Protein AF-A0AAF0IU09-F1 (afdb_monomer_lite)

pLDDT: mean 72.64, std 11.6, range [42.28, 90.0]

InterPro domains:
  IPR008521 Magnesium transporter NIPA [PF05653] (6-243)
  IPR008521 Magnesium transporter NIPA [PTHR12570] (7-244)
  IPR037185 Multidrug transporter EmrE superfamily [SSF103481] (54-125)

Sequence (244 aa):
MSTLSQDKWIGLMLAISSSAAIGTSFIITKKGLMDAANNSSGLASEQLSYLQNPIWWAGMATMVVGEVANFIAYTFAPPILVTPLGALSVLIGAILASIVLKERLGQLGKIGCALCLIGTVVIVVNAPEDHDIQTVEEILAYAMNLPFLLYCVFVAVFSGVMIWKAVPLYGKKTPLVYLSICSLVGSISVMSVKAFGVALKLTFNGKNQLTHISTYIFGLIVVLCILVQMNYFNRALDQFDTNV

Radius of gyration: 19.71 Å; chains: 1; bounding box: 56×43×50 Å

Structure (mmCIF, N/CA/C/O backbone):
data_AF-A0AAF0IU09-F1
#
_entry.id   AF-A0AAF0IU09-F1
#
loop_
_atom_site.group_PDB
_atom_site.id
_atom_site.type_symbol
_atom_site.label_atom_id
_atom_site.label_alt_id
_atom_site.label_comp_id
_atom_site.label_asym_id
_atom_site.label_entity_id
_atom_site.label_seq_id
_atom_site.pdbx_PDB_ins_code
_atom_site.Cartn_x
_atom_site.Cartn_y
_atom_site.Cartn_z
_atom_site.occupancy
_atom_site.B_iso_or_equiv
_atom_site.auth_seq_id
_atom_site.auth_comp_id
_atom_site.auth_asym_id
_atom_site.auth_atom_id
_atom_site.pdbx_PDB_model_num
ATOM 1 N N . MET A 1 1 ? 29.350 8.235 -14.140 1.00 43.44 1 MET A N 1
ATOM 2 C CA . MET A 1 1 ? 29.114 7.550 -12.847 1.00 43.44 1 MET A CA 1
ATOM 3 C C . MET A 1 1 ? 28.408 8.441 -11.809 1.00 43.44 1 MET A C 1
ATOM 5 O O . MET A 1 1 ? 27.864 7.899 -10.861 1.00 43.44 1 MET A O 1
ATOM 9 N N . SER A 1 2 ? 28.342 9.772 -11.987 1.00 51.69 2 SER A N 1
ATOM 10 C CA . SER A 1 2 ? 27.678 10.713 -11.060 1.00 51.69 2 SER A CA 1
ATOM 11 C C . SER A 1 2 ? 26.170 10.914 -11.296 1.00 51.69 2 SER A C 1
ATOM 13 O O . SER A 1 2 ? 25.426 11.026 -10.329 1.00 51.69 2 SER A O 1
ATOM 15 N N . THR A 1 3 ? 25.694 10.899 -12.544 1.00 54.47 3 THR A N 1
ATOM 16 C CA . THR A 1 3 ? 24.280 11.170 -12.885 1.00 54.47 3 THR A CA 1
ATOM 17 C C . THR A 1 3 ? 23.322 10.068 -12.419 1.00 54.47 3 THR A C 1
ATOM 19 O O . THR A 1 3 ? 22.340 10.357 -11.749 1.00 54.47 3 THR A O 1
ATOM 22 N N . LEU A 1 4 ? 23.674 8.796 -12.641 1.00 54.75 4 LEU A N 1
ATOM 23 C CA . LEU A 1 4 ? 22.845 7.643 -12.250 1.00 54.75 4 LEU A CA 1
ATOM 24 C C . LEU A 1 4 ? 22.646 7.519 -10.724 1.00 54.75 4 LEU A C 1
ATOM 26 O O . LEU A 1 4 ? 21.615 7.039 -10.264 1.00 54.75 4 LEU A O 1
ATOM 30 N N . SER A 1 5 ? 23.633 7.944 -9.929 1.00 63.00 5 SER A N 1
ATOM 31 C CA . SER A 1 5 ? 23.509 7.996 -8.464 1.00 63.00 5 SER A CA 1
ATOM 32 C C . SER A 1 5 ? 22.606 9.155 -8.032 1.00 63.00 5 SER A C 1
ATOM 34 O O . SER A 1 5 ? 21.765 8.999 -7.150 1.00 63.00 5 SER A O 1
ATOM 36 N N . GLN A 1 6 ? 22.729 10.303 -8.701 1.00 72.12 6 GLN A N 1
ATOM 37 C CA . GLN A 1 6 ? 21.940 11.497 -8.415 1.00 72.12 6 GLN A CA 1
ATOM 38 C C . GLN A 1 6 ? 20.447 11.292 -8.720 1.00 72.12 6 GLN A C 1
ATOM 40 O O . GLN A 1 6 ? 19.616 11.636 -7.883 1.00 72.12 6 GLN A O 1
ATOM 45 N N . ASP A 1 7 ? 20.106 10.645 -9.838 1.00 70.50 7 ASP A N 1
ATOM 46 C CA . ASP A 1 7 ? 18.718 10.316 -10.195 1.00 70.50 7 ASP A CA 1
ATOM 47 C C . ASP A 1 7 ? 18.080 9.355 -9.177 1.00 70.50 7 ASP A C 1
ATOM 49 O O . ASP A 1 7 ? 16.957 9.577 -8.718 1.00 70.50 7 ASP A O 1
ATOM 53 N N . LYS A 1 8 ? 18.833 8.344 -8.718 1.00 70.81 8 LYS A N 1
ATOM 54 C CA . LYS A 1 8 ? 18.384 7.423 -7.659 1.00 70.81 8 LYS A CA 1
ATOM 55 C C . LYS A 1 8 ? 18.100 8.152 -6.339 1.00 70.81 8 LYS A C 1
ATOM 57 O O . LYS A 1 8 ? 17.079 7.885 -5.707 1.00 70.81 8 LYS A O 1
ATOM 62 N N . TRP A 1 9 ? 18.963 9.083 -5.927 1.00 80.19 9 TRP A N 1
ATOM 63 C CA . TRP A 1 9 ? 18.759 9.885 -4.711 1.00 80.19 9 TRP A CA 1
ATOM 64 C C . TRP A 1 9 ? 17.555 10.822 -4.813 1.00 80.19 9 TRP A C 1
ATOM 66 O O . TRP A 1 9 ? 16.816 10.970 -3.838 1.00 80.19 9 TRP A O 1
ATOM 76 N N . ILE A 1 10 ? 17.324 11.415 -5.987 1.00 82.06 10 ILE A N 1
ATOM 77 C CA . ILE A 1 10 ? 16.131 12.225 -6.260 1.00 82.06 10 ILE A CA 1
ATOM 78 C C . ILE A 1 10 ? 14.877 11.360 -6.096 1.00 82.06 10 ILE A C 1
ATOM 80 O O . ILE A 1 10 ? 13.980 11.730 -5.338 1.00 82.06 10 ILE A O 1
ATOM 84 N N . GLY A 1 11 ? 14.841 10.176 -6.714 1.00 80.75 11 GLY A N 1
ATOM 85 C CA . GLY A 1 11 ? 13.720 9.244 -6.576 1.00 80.75 11 GLY A CA 1
ATOM 86 C C . GLY A 1 11 ? 13.490 8.779 -5.132 1.00 80.75 11 GLY A C 1
ATOM 87 O O . GLY A 1 11 ? 12.346 8.722 -4.687 1.00 80.75 11 GLY A O 1
ATOM 88 N N . LEU A 1 12 ? 14.555 8.535 -4.362 1.00 82.38 12 LEU A N 1
ATOM 89 C CA . LEU A 1 12 ? 14.459 8.172 -2.943 1.00 82.38 12 LEU A CA 1
ATOM 90 C C . LEU A 1 12 ? 13.853 9.304 -2.095 1.00 82.38 12 LEU A C 1
ATOM 92 O O . LEU A 1 12 ? 12.941 9.073 -1.303 1.00 82.38 12 LEU A O 1
ATOM 96 N N . MET A 1 13 ? 14.328 10.539 -2.277 1.00 86.44 13 MET A N 1
ATOM 97 C CA . MET A 1 13 ? 13.807 11.708 -1.558 1.00 86.44 13 MET A CA 1
ATOM 98 C C . MET A 1 13 ? 12.345 12.000 -1.924 1.00 86.44 13 MET A C 1
ATOM 100 O O . MET A 1 13 ? 11.545 12.355 -1.054 1.00 86.44 13 MET A O 1
ATOM 104 N N . LEU A 1 14 ? 11.966 11.802 -3.191 1.00 85.38 14 LEU A N 1
ATOM 105 C CA . LEU A 1 14 ? 10.574 11.869 -3.648 1.00 85.38 14 LEU A CA 1
ATOM 106 C C . LEU A 1 14 ? 9.703 10.754 -3.047 1.00 85.38 14 LEU A C 1
ATOM 108 O O . LEU A 1 14 ? 8.570 11.011 -2.644 1.00 85.38 14 LEU A O 1
ATOM 112 N N . ALA A 1 15 ? 10.220 9.532 -2.920 1.00 84.56 15 ALA A N 1
ATOM 113 C CA . ALA A 1 15 ? 9.507 8.420 -2.289 1.00 84.56 15 ALA A CA 1
ATOM 114 C C . ALA A 1 15 ? 9.276 8.655 -0.783 1.00 84.56 15 ALA A C 1
ATOM 116 O O . ALA A 1 15 ? 8.203 8.368 -0.253 1.00 84.56 15 ALA A O 1
ATOM 117 N N . ILE A 1 16 ? 10.255 9.230 -0.079 1.00 88.19 16 ILE A N 1
ATOM 118 C CA . ILE A 1 16 ? 10.112 9.574 1.343 1.00 88.19 16 ILE A CA 1
ATOM 119 C C . ILE A 1 16 ? 9.115 10.725 1.524 1.00 88.19 16 ILE A C 1
ATOM 121 O O . ILE A 1 16 ? 8.236 10.650 2.385 1.00 88.19 16 ILE A O 1
ATOM 125 N N . SER A 1 17 ? 9.219 11.781 0.710 1.00 88.12 17 SER A N 1
ATOM 126 C CA . SER A 1 17 ? 8.322 12.939 0.810 1.00 88.12 17 SER A CA 1
ATOM 127 C C . SER A 1 17 ? 6.878 12.592 0.436 1.00 88.12 17 SER A C 1
ATOM 129 O O . SER A 1 17 ? 5.956 12.996 1.146 1.00 88.12 17 SER A O 1
ATOM 131 N N . SER A 1 18 ? 6.669 11.774 -0.600 1.00 88.50 18 SER A N 1
ATOM 132 C CA . SER A 1 18 ? 5.345 11.236 -0.942 1.00 88.50 18 SER A CA 1
ATOM 133 C C . SER A 1 18 ? 4.774 10.374 0.178 1.00 88.50 18 SER A C 1
ATOM 135 O O . SER A 1 18 ? 3.627 10.572 0.568 1.00 88.50 18 SER A O 1
ATOM 137 N N . SER A 1 19 ? 5.577 9.491 0.773 1.00 87.56 19 SER A N 1
ATOM 138 C CA . SER A 1 19 ? 5.141 8.667 1.906 1.00 87.56 19 SER A CA 1
ATOM 139 C C . SER A 1 19 ? 4.727 9.515 3.110 1.00 87.56 19 SER A C 1
ATOM 141 O O . SER A 1 19 ? 3.724 9.220 3.760 1.00 87.56 19 SER A O 1
ATOM 143 N N . ALA A 1 20 ? 5.438 10.612 3.382 1.00 89.44 20 ALA A N 1
ATOM 144 C CA . ALA A 1 20 ? 5.053 11.567 4.417 1.00 89.44 20 ALA A CA 1
ATOM 145 C C . ALA A 1 20 ? 3.740 12.292 4.093 1.00 89.44 20 ALA A C 1
ATOM 147 O O . ALA A 1 20 ? 2.878 12.416 4.969 1.00 89.44 20 ALA A O 1
ATOM 148 N N . ALA A 1 21 ? 3.558 12.725 2.844 1.00 88.56 21 ALA A N 1
ATOM 149 C CA . ALA A 1 21 ? 2.321 13.350 2.386 1.00 88.56 21 ALA A CA 1
ATOM 150 C C . ALA A 1 21 ? 1.129 12.384 2.502 1.00 88.56 21 ALA A C 1
ATOM 152 O O . ALA A 1 21 ? 0.113 12.741 3.096 1.00 88.56 21 ALA A O 1
ATOM 153 N N . ILE A 1 22 ? 1.278 11.140 2.036 1.00 87.75 22 ILE A N 1
ATOM 154 C CA . ILE A 1 22 ? 0.252 10.091 2.119 1.00 87.75 22 ILE A CA 1
ATOM 155 C C . ILE A 1 22 ? -0.082 9.782 3.586 1.00 87.75 22 ILE A C 1
ATOM 157 O O . ILE A 1 22 ? -1.250 9.826 3.970 1.00 87.75 22 ILE A O 1
ATOM 161 N N . GLY A 1 23 ? 0.921 9.564 4.442 1.00 86.50 23 GLY A N 1
ATOM 162 C CA . GLY A 1 23 ? 0.706 9.299 5.869 1.00 86.50 23 GLY A CA 1
ATOM 163 C C . GLY A 1 23 ? -0.040 10.432 6.578 1.00 86.50 23 GLY A C 1
ATOM 164 O O . GLY A 1 23 ? -0.976 10.196 7.342 1.00 86.50 23 GLY A O 1
ATOM 165 N N . THR A 1 24 ? 0.319 11.677 6.267 1.00 86.88 24 THR A N 1
ATOM 166 C CA . THR A 1 24 ? -0.352 12.871 6.802 1.00 86.88 24 THR A CA 1
ATOM 167 C C . THR A 1 24 ? -1.783 12.997 6.272 1.00 86.88 24 THR A C 1
ATOM 169 O O . THR A 1 24 ? -2.699 13.322 7.032 1.00 86.88 24 THR A O 1
ATOM 172 N N . SER A 1 25 ? -2.002 12.687 4.990 1.00 87.31 25 SER A N 1
ATOM 173 C CA . SER A 1 25 ? -3.313 12.759 4.340 1.00 87.31 25 SER A CA 1
ATOM 174 C C . SER A 1 25 ? -4.349 11.855 5.004 1.00 87.31 25 SER A C 1
ATOM 176 O O . SER A 1 25 ? -5.481 12.291 5.218 1.00 87.31 25 SER A O 1
ATOM 178 N N . PHE A 1 26 ? -3.959 10.648 5.430 1.00 82.81 26 PHE A N 1
ATOM 179 C CA . PHE A 1 26 ? -4.849 9.731 6.144 1.00 82.81 26 PHE A CA 1
ATOM 180 C C . PHE A 1 26 ? -5.353 10.331 7.456 1.00 82.81 26 PHE A C 1
ATOM 182 O O . PHE A 1 26 ? -6.536 10.220 7.775 1.00 82.81 26 PHE A O 1
ATOM 189 N N . ILE A 1 27 ? -4.485 11.024 8.195 1.00 86.06 27 ILE A N 1
ATOM 190 C CA . ILE A 1 27 ? -4.839 11.627 9.484 1.00 86.06 27 ILE A CA 1
ATOM 191 C C . ILE A 1 27 ? -5.721 12.857 9.306 1.00 86.06 27 ILE A C 1
ATOM 193 O O . ILE A 1 27 ? -6.707 13.014 10.026 1.00 86.06 27 ILE A O 1
ATOM 197 N N . ILE A 1 28 ? -5.423 13.698 8.314 1.00 85.00 28 ILE A N 1
ATOM 198 C CA . ILE A 1 28 ? -6.267 14.848 7.971 1.00 85.00 28 ILE A CA 1
ATOM 199 C C . ILE A 1 28 ? -7.653 14.371 7.515 1.00 85.00 28 ILE A C 1
ATOM 201 O O . ILE A 1 28 ? -8.666 14.880 7.991 1.00 85.00 28 ILE A O 1
ATOM 205 N N . THR A 1 29 ? -7.708 13.349 6.660 1.00 82.25 29 THR A N 1
ATOM 206 C CA . THR A 1 29 ? -8.964 12.765 6.165 1.00 82.25 29 THR A CA 1
ATOM 207 C C . THR A 1 29 ? -9.780 12.166 7.308 1.00 82.25 29 THR A C 1
ATOM 209 O O . THR A 1 29 ? -10.968 12.461 7.428 1.00 82.25 29 THR A O 1
ATOM 212 N N . LYS A 1 30 ? -9.143 11.394 8.202 1.00 78.81 30 LYS A N 1
ATOM 213 C CA . LYS A 1 30 ? -9.785 10.842 9.405 1.00 78.81 30 LYS A CA 1
ATOM 214 C C . LYS A 1 30 ? -10.349 11.954 10.290 1.00 78.81 30 LYS A C 1
ATOM 216 O O . LYS A 1 30 ? -11.500 11.877 10.710 1.00 78.81 30 LYS A O 1
ATOM 221 N N . LYS A 1 31 ? -9.583 13.024 10.513 1.00 81.56 31 LYS A N 1
ATOM 222 C CA . LYS A 1 31 ? -10.041 14.192 11.275 1.00 81.56 31 LYS A CA 1
ATOM 223 C C . LYS A 1 31 ? -11.245 14.876 10.615 1.00 81.56 31 LYS A C 1
ATOM 225 O O . LYS A 1 31 ? -12.189 15.212 11.317 1.00 81.56 31 LYS A O 1
ATOM 230 N N . GLY A 1 32 ? -11.238 15.042 9.291 1.00 82.00 32 GLY A N 1
ATOM 231 C CA . GLY A 1 32 ? -12.363 15.611 8.540 1.00 82.00 32 GLY A CA 1
ATOM 232 C C . GLY A 1 32 ? -13.630 14.751 8.601 1.00 82.00 32 GLY A C 1
ATOM 233 O O . GLY A 1 32 ? -14.728 15.285 8.721 1.00 82.00 32 GLY A O 1
ATOM 234 N N . LEU A 1 33 ? -13.487 13.421 8.591 1.00 77.25 33 LEU A N 1
ATOM 235 C CA . LEU A 1 33 ? -14.608 12.494 8.781 1.00 77.25 33 LEU A CA 1
ATOM 236 C C . LEU A 1 33 ? -15.200 12.595 10.194 1.00 77.25 33 LEU A C 1
ATOM 238 O O . LEU A 1 33 ? -16.416 12.681 10.336 1.00 77.25 33 LEU A O 1
ATOM 242 N N . MET A 1 34 ? -14.353 12.626 11.229 1.00 78.88 34 MET A N 1
ATOM 243 C CA . MET A 1 34 ? -14.797 12.782 12.622 1.00 78.88 34 MET A CA 1
ATOM 244 C C . MET A 1 34 ? -15.490 14.130 12.856 1.00 78.88 34 MET A C 1
ATOM 246 O O . MET A 1 34 ? -16.509 14.195 13.537 1.00 78.88 34 MET A O 1
ATOM 250 N N . ASP A 1 35 ? -14.958 15.204 12.276 1.00 79.56 35 ASP A N 1
ATOM 251 C CA . ASP A 1 35 ? -15.538 16.544 12.371 1.00 79.56 35 ASP A CA 1
ATOM 252 C C . ASP A 1 35 ? -16.892 16.636 11.647 1.00 79.56 35 ASP A C 1
ATOM 254 O O . ASP A 1 35 ? -17.854 17.185 12.180 1.00 79.56 35 ASP A O 1
ATOM 258 N N . ALA A 1 36 ? -17.016 16.011 10.472 1.00 76.25 36 ALA A N 1
ATOM 259 C CA . ALA A 1 36 ? -18.297 15.890 9.781 1.00 76.25 36 ALA A CA 1
ATOM 260 C C . ALA A 1 36 ? -19.322 15.074 10.589 1.00 76.25 36 ALA A C 1
ATOM 262 O O . ALA A 1 36 ? -20.482 15.474 10.660 1.00 76.25 36 ALA A O 1
ATOM 263 N N . ALA A 1 37 ? -18.901 13.980 11.232 1.00 72.06 37 ALA A N 1
ATOM 264 C CA . ALA A 1 37 ? -19.759 13.140 12.073 1.00 72.06 37 ALA A CA 1
ATOM 265 C C . ALA A 1 37 ? -20.225 13.829 13.360 1.00 72.06 37 ALA A C 1
ATOM 267 O O . ALA A 1 37 ? -21.330 13.574 13.814 1.00 72.06 37 ALA A O 1
ATOM 268 N N . ASN A 1 38 ? -19.422 14.721 13.942 1.00 72.50 38 ASN A N 1
ATOM 269 C CA . ASN A 1 38 ? -19.832 15.481 15.127 1.00 72.50 38 ASN A CA 1
ATOM 270 C C . ASN A 1 38 ? -20.803 16.625 14.794 1.00 72.50 38 ASN A C 1
ATOM 272 O O . ASN A 1 38 ? -21.619 17.000 15.632 1.00 72.50 38 ASN A O 1
ATOM 276 N N . ASN A 1 39 ? -20.714 17.182 13.583 1.00 68.12 39 ASN A N 1
ATOM 277 C CA . ASN A 1 39 ? -21.571 18.279 13.123 1.00 68.12 39 ASN A CA 1
ATOM 278 C C . ASN A 1 39 ? -22.884 17.805 12.476 1.00 68.12 39 ASN A C 1
ATOM 280 O O . ASN A 1 39 ? -23.784 18.615 12.258 1.00 68.12 39 ASN A O 1
ATOM 284 N N . SER A 1 40 ? -23.013 16.510 12.181 1.00 63.00 40 SER A N 1
ATOM 285 C CA . SER A 1 40 ? -24.251 15.894 11.705 1.00 63.00 40 SER A CA 1
ATOM 286 C C . SER A 1 40 ? -24.814 14.985 12.799 1.00 63.00 40 SER A C 1
ATOM 288 O O . SER A 1 40 ? -24.119 14.152 13.361 1.00 63.00 40 SER A O 1
ATOM 290 N N . SER A 1 41 ? -26.084 15.161 13.162 1.00 55.47 41 SER A N 1
ATOM 291 C CA . SER A 1 41 ? -26.770 14.354 14.178 1.00 55.47 41 SER A CA 1
ATOM 292 C C . SER A 1 41 ? -27.111 12.946 13.648 1.00 55.47 41 SER A C 1
ATOM 294 O O . SER A 1 41 ? -28.285 12.611 13.511 1.00 55.47 41 SER A O 1
ATOM 296 N N . GLY A 1 42 ? -26.095 12.152 13.288 1.00 56.94 42 GLY A N 1
ATOM 297 C CA . GLY A 1 42 ? -26.201 10.810 12.695 1.00 56.94 42 GLY A CA 1
ATOM 298 C C . GLY A 1 42 ? -24.860 10.303 12.131 1.00 56.94 42 GLY A C 1
ATOM 299 O O . GLY A 1 42 ? -23.898 11.062 12.046 1.00 56.94 42 GLY A O 1
ATOM 300 N N . LEU A 1 43 ? -24.758 9.018 11.755 1.00 50.59 43 LEU A N 1
ATOM 301 C CA . LEU A 1 43 ? -23.520 8.460 11.181 1.00 50.59 43 LEU A CA 1
ATOM 302 C C . LEU A 1 43 ? -23.160 9.156 9.850 1.00 50.59 43 LEU A C 1
ATOM 304 O O . LEU A 1 43 ? -23.885 9.051 8.863 1.00 50.59 43 LEU A O 1
ATOM 308 N N . ALA A 1 44 ? -21.990 9.804 9.791 1.00 50.78 44 ALA A N 1
ATOM 309 C CA . ALA A 1 44 ? -21.501 10.533 8.609 1.00 50.78 44 ALA A CA 1
ATOM 310 C C . ALA A 1 44 ? -21.372 9.690 7.324 1.00 50.78 44 ALA A C 1
ATOM 312 O O . ALA A 1 44 ? -21.327 10.253 6.227 1.00 50.78 44 ALA A O 1
ATOM 313 N N . SER A 1 45 ? -21.300 8.360 7.445 1.00 46.75 45 SER A N 1
ATOM 314 C CA . SER A 1 45 ? -21.241 7.424 6.317 1.00 46.75 45 SER A CA 1
ATOM 315 C C . SER A 1 45 ? -22.559 7.330 5.542 1.00 46.75 45 SER A C 1
ATOM 317 O O . SER A 1 45 ? -22.529 7.008 4.357 1.00 46.75 45 SER A O 1
ATOM 319 N N . GLU A 1 46 ? -23.698 7.649 6.165 1.00 50.78 46 GLU A N 1
ATOM 320 C CA . GLU A 1 46 ? -25.030 7.465 5.573 1.00 50.78 46 GLU A CA 1
ATOM 321 C C . GLU A 1 46 ? -25.528 8.689 4.782 1.00 50.78 46 GLU A C 1
ATOM 323 O O . GLU A 1 46 ? -26.438 8.566 3.966 1.00 50.78 46 GLU A O 1
ATOM 328 N N . GLN A 1 47 ? -24.922 9.872 4.973 1.00 51.84 47 GLN A N 1
ATOM 329 C CA . GLN A 1 47 ? -25.523 11.140 4.524 1.00 51.84 47 GLN A CA 1
ATOM 330 C C . GLN A 1 47 ? -24.611 12.067 3.707 1.00 51.84 47 GLN A C 1
ATOM 332 O O . GLN A 1 47 ? -24.946 13.232 3.512 1.00 51.84 47 GLN A O 1
ATOM 337 N N . LEU A 1 48 ? -23.459 11.578 3.219 1.00 63.00 48 LEU A N 1
ATOM 338 C CA . LEU A 1 48 ? -22.495 12.333 2.386 1.00 63.00 48 LEU A CA 1
ATOM 339 C C . LEU A 1 48 ? -21.994 13.662 3.002 1.00 63.00 48 LEU A C 1
ATOM 341 O O . LEU A 1 48 ? -21.304 14.434 2.336 1.00 63.00 48 LEU A O 1
ATOM 345 N N . SER A 1 49 ? -22.279 13.927 4.283 1.00 63.47 49 SER A N 1
ATOM 346 C CA . SER A 1 49 ? -21.979 15.199 4.957 1.00 63.47 49 SER A CA 1
ATOM 347 C C . SER A 1 49 ? -20.480 15.507 5.024 1.00 63.47 49 SER A C 1
ATOM 349 O O . SER A 1 49 ? -20.089 16.668 5.135 1.00 63.47 49 SER A O 1
ATOM 351 N N . TYR A 1 50 ? -19.622 14.489 4.915 1.00 67.06 50 TYR A N 1
ATOM 352 C CA . TYR A 1 50 ? -18.172 14.666 4.875 1.00 67.06 50 TYR A CA 1
ATOM 353 C C . TYR A 1 50 ? -17.684 15.395 3.613 1.00 67.06 50 TYR A C 1
ATOM 355 O O . TYR A 1 50 ? -16.643 16.046 3.665 1.00 67.06 50 TYR A O 1
ATOM 363 N N . LEU A 1 51 ? -18.440 15.360 2.504 1.00 71.19 51 LEU A N 1
ATOM 364 C CA . LEU A 1 51 ? -18.080 16.054 1.259 1.00 71.19 51 LEU A CA 1
ATOM 365 C C . LEU A 1 51 ? -18.129 17.581 1.388 1.00 71.19 51 LEU A C 1
ATOM 367 O O . LEU A 1 51 ? -17.515 18.279 0.583 1.00 71.19 51 LEU A O 1
ATOM 371 N N . GLN A 1 52 ? -18.841 18.104 2.387 1.00 69.88 52 GLN A N 1
ATOM 372 C CA . GLN A 1 52 ? -18.887 19.537 2.683 1.00 69.88 52 GLN A CA 1
ATOM 373 C C . GLN A 1 52 ? -17.741 19.981 3.601 1.00 69.88 52 GLN A C 1
ATOM 375 O O . GLN A 1 52 ? -17.524 21.179 3.774 1.00 69.88 52 GLN A O 1
ATOM 380 N N . ASN A 1 53 ? -16.993 19.039 4.189 1.00 77.19 53 ASN A N 1
ATOM 381 C CA . ASN A 1 53 ? -15.944 19.366 5.142 1.00 77.19 53 ASN A CA 1
ATOM 382 C C . ASN A 1 53 ? -14.644 19.782 4.415 1.00 77.19 53 ASN A C 1
ATOM 384 O O . ASN A 1 53 ? -14.046 18.964 3.706 1.00 77.19 53 ASN A O 1
ATOM 388 N N . PRO A 1 54 ? -14.146 21.019 4.610 1.00 82.50 54 PRO A N 1
ATOM 389 C CA . PRO A 1 54 ? -12.922 21.485 3.957 1.00 82.50 54 PRO A CA 1
ATOM 390 C C . PRO A 1 54 ? -11.664 20.743 4.438 1.00 82.50 54 PRO A C 1
ATOM 392 O O . PRO A 1 54 ? -10.703 20.612 3.682 1.00 82.50 54 PRO A O 1
ATOM 395 N N . ILE A 1 55 ? -11.666 20.207 5.664 1.00 83.56 55 ILE A N 1
ATOM 396 C CA . ILE A 1 55 ? -10.560 19.409 6.215 1.00 83.56 55 ILE A CA 1
ATOM 397 C C . ILE A 1 55 ? -10.470 18.071 5.478 1.00 83.56 55 ILE A C 1
ATOM 399 O O . ILE A 1 55 ? -9.373 17.625 5.148 1.00 83.56 55 ILE A O 1
ATOM 403 N N . TRP A 1 56 ? -11.610 17.452 5.160 1.00 85.19 56 TRP A N 1
ATOM 404 C CA . TRP A 1 56 ? -11.634 16.215 4.377 1.00 85.19 56 TRP A CA 1
ATOM 405 C C . TRP A 1 56 ? -11.051 16.429 2.975 1.00 85.19 56 TRP A C 1
ATOM 407 O O . TRP A 1 56 ? -10.175 15.675 2.550 1.00 85.19 56 TRP A O 1
ATOM 417 N N . TRP A 1 57 ? -11.450 17.509 2.295 1.00 83.88 57 TRP A N 1
ATOM 418 C CA . TRP A 1 57 ? -10.892 17.869 0.988 1.00 83.88 57 TRP A CA 1
ATOM 419 C C . TRP A 1 57 ? -9.398 18.183 1.039 1.00 83.88 57 TRP A C 1
ATOM 421 O O . TRP A 1 57 ? -8.668 17.780 0.135 1.00 83.88 57 TRP A O 1
ATOM 431 N N . ALA A 1 58 ? -8.918 18.837 2.099 1.00 86.94 58 ALA A N 1
ATOM 432 C CA . ALA A 1 58 ? -7.486 19.048 2.300 1.00 86.94 58 ALA A CA 1
ATOM 433 C C . ALA A 1 58 ? -6.728 17.713 2.439 1.00 86.94 58 ALA A C 1
ATOM 435 O O . ALA A 1 58 ? -5.643 17.553 1.873 1.00 86.94 58 ALA A O 1
ATOM 436 N N . GLY A 1 59 ? -7.316 16.733 3.135 1.00 84.81 59 GLY A N 1
ATOM 437 C CA . GLY A 1 59 ? -6.796 15.368 3.221 1.00 84.81 59 GLY A CA 1
ATOM 438 C C . GLY A 1 59 ? -6.701 14.705 1.848 1.00 84.81 59 GLY A C 1
ATOM 439 O O . GLY A 1 59 ? -5.617 14.296 1.437 1.00 84.81 59 GLY A O 1
ATOM 440 N N . MET A 1 60 ? -7.796 14.701 1.088 1.00 80.44 60 MET A N 1
ATOM 441 C CA . MET A 1 60 ? -7.840 14.130 -0.262 1.00 80.44 60 MET A CA 1
ATOM 442 C C . MET A 1 60 ? -6.860 14.805 -1.231 1.00 80.44 60 MET A C 1
ATOM 444 O O . MET A 1 60 ? -6.158 14.118 -1.970 1.00 80.44 60 MET A O 1
ATOM 448 N N . ALA A 1 61 ? -6.752 16.135 -1.206 1.00 85.31 61 ALA A N 1
ATOM 449 C CA . ALA A 1 61 ? -5.800 16.868 -2.039 1.00 85.31 61 ALA A CA 1
ATOM 450 C C . ALA A 1 61 ? -4.347 16.491 -1.705 1.00 85.31 61 ALA A C 1
ATOM 452 O O . ALA A 1 61 ? -3.548 16.234 -2.604 1.00 85.31 61 ALA A O 1
ATOM 453 N N . THR A 1 62 ? -4.018 16.386 -0.414 1.00 86.38 62 THR A N 1
ATOM 454 C CA . THR A 1 62 ? -2.685 15.961 0.045 1.00 86.38 62 THR A CA 1
ATOM 455 C C . THR A 1 62 ? -2.378 14.522 -0.380 1.00 86.38 62 THR A C 1
ATOM 457 O O . THR A 1 62 ? -1.249 14.230 -0.773 1.00 86.38 62 THR A O 1
ATOM 460 N N . MET A 1 63 ? -3.380 13.635 -0.361 1.00 84.31 63 MET A N 1
ATOM 461 C CA . MET A 1 63 ? -3.253 12.255 -0.840 1.00 84.31 63 MET A CA 1
ATOM 462 C C . MET A 1 63 ? -2.915 12.214 -2.333 1.00 84.31 63 MET A C 1
ATOM 464 O O . MET A 1 63 ? -1.967 11.542 -2.725 1.00 84.31 63 MET A O 1
ATOM 468 N N . VAL A 1 64 ? -3.637 12.980 -3.159 1.00 80.19 64 VAL A N 1
ATOM 469 C CA . VAL A 1 64 ? -3.385 13.059 -4.608 1.00 80.19 64 VAL A CA 1
ATOM 470 C C . VAL A 1 64 ? -1.976 13.573 -4.896 1.00 80.19 64 VAL A C 1
ATOM 472 O O . VAL A 1 64 ? -1.270 12.990 -5.714 1.00 80.19 64 VAL A O 1
ATOM 475 N N . VAL A 1 65 ? -1.535 14.628 -4.204 1.00 86.06 65 VAL A N 1
ATOM 476 C CA . VAL A 1 65 ? -0.164 15.148 -4.349 1.00 86.06 65 VAL A CA 1
ATOM 477 C C . VAL A 1 65 ? 0.868 14.086 -3.964 1.00 86.06 65 VAL A C 1
ATOM 479 O O . VAL A 1 65 ? 1.855 13.905 -4.678 1.00 86.06 65 VAL A O 1
ATOM 482 N N . GLY A 1 66 ? 0.626 13.359 -2.871 1.00 84.44 66 GLY A N 1
ATOM 483 C CA . GLY A 1 66 ? 1.471 12.253 -2.435 1.00 84.44 66 GLY A CA 1
ATOM 484 C C . GLY A 1 66 ? 1.578 11.145 -3.483 1.00 84.44 66 GLY A C 1
ATOM 485 O O . GLY A 1 66 ? 2.685 10.750 -3.834 1.00 84.44 66 GLY A O 1
ATOM 486 N N . GLU A 1 67 ? 0.457 10.698 -4.047 1.00 80.75 67 GLU A N 1
ATOM 487 C CA . GLU A 1 67 ? 0.437 9.661 -5.089 1.00 80.75 67 GLU A CA 1
ATOM 488 C C . GLU A 1 67 ? 1.111 10.112 -6.391 1.00 80.75 67 GLU A C 1
ATOM 490 O O . GLU A 1 67 ? 1.851 9.345 -7.004 1.00 80.75 67 GLU A O 1
ATOM 495 N N . VAL A 1 68 ? 0.939 11.373 -6.800 1.00 80.00 68 VAL A N 1
ATOM 496 C CA . VAL A 1 68 ? 1.648 11.925 -7.967 1.00 80.00 68 VAL A CA 1
ATOM 497 C C . VAL A 1 68 ? 3.156 11.958 -7.717 1.00 80.00 68 VAL A C 1
ATOM 499 O O . VAL A 1 68 ? 3.932 11.536 -8.573 1.00 80.00 68 VAL A O 1
ATOM 502 N N . ALA A 1 69 ? 3.592 12.409 -6.540 1.00 83.62 69 ALA A N 1
ATOM 503 C CA . ALA A 1 69 ? 5.006 12.404 -6.171 1.00 83.62 69 ALA A CA 1
ATOM 504 C C . ALA A 1 69 ? 5.578 10.976 -6.093 1.00 83.62 69 ALA A C 1
ATOM 506 O O . ALA A 1 69 ? 6.706 10.744 -6.524 1.00 83.62 69 ALA A O 1
ATOM 507 N N . ASN A 1 70 ? 4.788 10.012 -5.617 1.00 83.88 70 ASN A N 1
ATOM 508 C CA . ASN A 1 70 ? 5.138 8.592 -5.602 1.00 83.88 70 ASN A CA 1
ATOM 509 C C . ASN A 1 70 ? 5.279 8.035 -7.030 1.00 83.88 70 ASN A C 1
ATOM 511 O O . ASN A 1 70 ? 6.234 7.327 -7.344 1.00 83.88 70 ASN A O 1
ATOM 515 N N . PHE A 1 71 ? 4.380 8.425 -7.937 1.00 77.12 71 PHE A N 1
ATOM 516 C CA . PHE A 1 71 ? 4.474 8.073 -9.351 1.00 77.12 71 PHE A CA 1
ATOM 517 C C . PHE A 1 71 ? 5.749 8.624 -10.000 1.00 77.12 71 PHE A C 1
ATOM 519 O O . PHE A 1 71 ? 6.456 7.899 -10.700 1.00 77.12 71 PHE A O 1
ATOM 526 N N . ILE A 1 72 ? 6.088 9.882 -9.711 1.00 78.88 72 ILE A N 1
ATOM 527 C CA . ILE A 1 72 ? 7.342 10.500 -10.156 1.00 78.88 72 ILE A CA 1
ATOM 528 C C . ILE A 1 72 ? 8.548 9.780 -9.530 1.00 78.88 72 ILE A C 1
ATOM 530 O O . ILE A 1 72 ? 9.549 9.558 -10.203 1.00 78.88 72 ILE A O 1
ATOM 534 N N . ALA A 1 73 ? 8.474 9.325 -8.278 1.00 79.69 73 ALA A N 1
ATOM 535 C CA . ALA A 1 73 ? 9.554 8.545 -7.674 1.00 79.69 73 ALA A CA 1
ATOM 536 C C . ALA A 1 73 ? 9.870 7.273 -8.485 1.00 79.69 73 ALA A C 1
ATOM 538 O O . ALA A 1 73 ? 11.044 6.983 -8.716 1.00 79.69 73 ALA A O 1
ATOM 539 N N . TYR A 1 74 ? 8.856 6.579 -9.020 1.00 70.81 74 TYR A N 1
ATOM 540 C CA . TYR A 1 74 ? 9.044 5.428 -9.919 1.00 70.81 74 TYR A CA 1
ATOM 541 C C . TYR A 1 74 ? 9.675 5.783 -11.277 1.00 70.81 74 TYR A C 1
ATOM 543 O O . TYR A 1 74 ? 10.133 4.894 -12.006 1.00 70.81 74 TYR A O 1
ATOM 551 N N . THR A 1 75 ? 9.711 7.062 -11.669 1.00 72.94 75 THR A N 1
ATOM 552 C CA . THR A 1 75 ? 10.427 7.462 -12.887 1.00 72.94 75 THR A CA 1
ATOM 553 C C . THR A 1 75 ? 11.933 7.552 -12.675 1.00 72.94 75 THR A C 1
ATOM 555 O O . THR A 1 75 ? 12.662 7.286 -13.629 1.00 72.94 75 THR A O 1
ATOM 558 N N . PHE A 1 76 ? 12.369 7.862 -11.449 1.00 72.19 76 PHE A N 1
ATOM 559 C CA . PHE A 1 76 ? 13.764 8.136 -11.080 1.00 72.19 76 PHE A CA 1
ATOM 560 C C . PHE A 1 76 ? 14.440 7.020 -10.274 1.00 72.19 76 PHE A C 1
ATOM 562 O O . PHE A 1 76 ? 15.653 6.842 -10.368 1.00 72.19 76 PHE A O 1
ATOM 569 N N . ALA A 1 77 ? 13.674 6.267 -9.482 1.00 73.62 77 ALA A N 1
ATOM 570 C CA . ALA A 1 77 ? 14.177 5.192 -8.642 1.00 73.62 77 ALA A CA 1
ATOM 571 C C . ALA A 1 77 ? 13.537 3.839 -8.992 1.00 73.62 77 ALA A C 1
ATOM 573 O O . ALA A 1 77 ? 12.368 3.772 -9.388 1.00 73.62 77 ALA A O 1
ATOM 574 N N . PRO A 1 78 ? 14.296 2.746 -8.811 1.00 66.62 78 PRO A N 1
ATOM 575 C CA . PRO A 1 78 ? 13.802 1.399 -9.028 1.00 66.62 78 PRO A CA 1
ATOM 576 C C . PRO A 1 78 ? 12.632 1.084 -8.080 1.00 66.62 78 PRO A C 1
ATOM 578 O O . PRO A 1 78 ? 12.712 1.376 -6.879 1.00 66.62 78 PRO A O 1
ATOM 581 N N . PRO A 1 79 ? 11.543 0.460 -8.561 1.00 68.94 79 PRO A N 1
ATOM 582 C CA . PRO A 1 79 ? 10.374 0.201 -7.729 1.00 68.94 79 PRO A CA 1
ATOM 583 C C . PRO A 1 79 ? 10.656 -0.664 -6.496 1.00 68.94 79 PRO A C 1
ATOM 585 O O . PRO A 1 79 ? 9.951 -0.534 -5.501 1.00 68.94 79 PRO A O 1
ATOM 588 N N . ILE A 1 80 ? 11.677 -1.531 -6.531 1.00 71.75 80 ILE A N 1
ATOM 589 C CA . ILE A 1 80 ? 12.063 -2.344 -5.366 1.00 71.75 80 ILE A CA 1
ATOM 590 C C . ILE A 1 80 ? 12.527 -1.494 -4.171 1.00 71.75 80 ILE A C 1
ATOM 592 O O . ILE A 1 80 ? 12.393 -1.934 -3.034 1.00 71.75 80 ILE A O 1
ATOM 596 N N . LEU A 1 81 ? 12.998 -0.263 -4.413 1.00 73.75 81 LEU A N 1
ATOM 597 C CA . LEU A 1 81 ? 13.331 0.711 -3.370 1.00 73.75 81 LEU A CA 1
ATOM 598 C C . LEU A 1 81 ? 12.131 1.587 -2.986 1.00 73.75 81 LEU A C 1
ATOM 600 O O . LEU A 1 81 ? 11.943 1.888 -1.811 1.00 73.75 81 LEU A O 1
ATOM 604 N N . VAL A 1 82 ? 11.301 1.987 -3.953 1.00 77.81 82 VAL A N 1
ATOM 605 C CA . VAL A 1 82 ? 10.165 2.898 -3.710 1.00 77.81 82 VAL A CA 1
ATOM 606 C C . VAL A 1 82 ? 9.024 2.207 -2.948 1.00 77.81 82 VAL A C 1
ATOM 608 O O . VAL A 1 82 ? 8.461 2.780 -2.020 1.00 77.81 82 VAL A O 1
ATOM 611 N N . THR A 1 83 ? 8.703 0.951 -3.271 1.00 77.44 83 THR A N 1
ATOM 612 C CA . THR A 1 83 ? 7.616 0.201 -2.616 1.00 77.44 83 THR A CA 1
ATOM 613 C C . THR A 1 83 ? 7.786 0.029 -1.095 1.00 77.44 83 THR A C 1
ATOM 615 O O . THR A 1 83 ? 6.828 0.316 -0.375 1.00 77.44 83 THR A O 1
ATOM 618 N N . PRO A 1 84 ? 8.948 -0.396 -0.552 1.00 77.44 84 PRO A N 1
ATOM 619 C CA . PRO A 1 84 ? 9.133 -0.474 0.899 1.00 77.44 84 PRO A CA 1
ATOM 620 C C . PRO A 1 84 ? 9.117 0.910 1.565 1.00 77.44 84 PRO A C 1
ATOM 622 O O . PRO A 1 84 ? 8.633 1.029 2.686 1.00 77.44 84 PRO A O 1
ATOM 625 N N . LEU A 1 85 ? 9.558 1.974 0.881 1.00 81.19 85 LEU A N 1
ATOM 626 C CA . LEU A 1 85 ? 9.447 3.343 1.404 1.00 81.19 85 LEU A CA 1
ATOM 627 C C . LEU A 1 85 ? 7.989 3.771 1.588 1.00 81.19 85 LEU A C 1
ATOM 629 O O . LEU A 1 85 ? 7.692 4.451 2.565 1.00 81.19 85 LEU A O 1
ATOM 633 N N . GLY A 1 86 ? 7.067 3.288 0.750 1.00 80.25 86 GLY A N 1
ATOM 634 C CA . GLY A 1 86 ? 5.627 3.485 0.936 1.00 80.25 86 GLY A CA 1
ATOM 635 C C . GLY A 1 86 ? 5.115 3.007 2.300 1.00 80.25 86 GLY A C 1
ATOM 636 O O . GLY A 1 86 ? 4.180 3.589 2.850 1.00 80.25 86 GLY A O 1
ATOM 637 N N . ALA A 1 87 ? 5.766 2.017 2.915 1.00 82.06 87 ALA A N 1
ATOM 638 C CA . ALA A 1 87 ? 5.425 1.537 4.252 1.00 82.06 87 ALA A CA 1
ATOM 639 C C . ALA A 1 87 ? 5.722 2.577 5.358 1.00 82.06 87 ALA A C 1
ATOM 641 O O . ALA A 1 87 ? 5.093 2.555 6.420 1.00 82.06 87 ALA A O 1
ATOM 642 N N . LEU A 1 88 ? 6.596 3.558 5.089 1.00 84.56 88 LEU A N 1
ATOM 643 C CA . LEU A 1 88 ? 6.823 4.712 5.967 1.00 84.56 88 LEU A CA 1
ATOM 644 C C . LEU A 1 88 ? 5.567 5.576 6.117 1.00 84.56 88 LEU A C 1
ATOM 646 O O . LEU A 1 88 ? 5.387 6.187 7.168 1.00 84.56 88 LEU A O 1
ATOM 650 N N . SER A 1 89 ? 4.674 5.605 5.121 1.00 85.19 89 SER A N 1
ATOM 651 C CA . SER A 1 89 ? 3.412 6.353 5.218 1.00 85.19 89 SER A CA 1
ATOM 652 C C . SER A 1 89 ? 2.532 5.849 6.365 1.00 85.19 89 SER A C 1
ATOM 654 O O . SER A 1 89 ? 1.949 6.652 7.094 1.00 85.19 89 SER A O 1
ATOM 656 N N . VAL A 1 90 ? 2.517 4.532 6.598 1.00 82.75 90 VAL A N 1
ATOM 657 C CA . VAL A 1 90 ? 1.791 3.897 7.707 1.00 82.75 90 VAL A CA 1
ATOM 658 C C . VAL A 1 90 ? 2.399 4.304 9.047 1.00 82.75 90 VAL A C 1
ATOM 660 O O . VAL A 1 90 ? 1.670 4.628 9.981 1.00 82.75 90 VAL A O 1
ATOM 663 N N . LEU A 1 91 ? 3.731 4.345 9.138 1.00 83.81 91 LEU A N 1
ATOM 664 C CA . LEU A 1 91 ? 4.439 4.754 10.352 1.00 83.81 91 LEU A CA 1
ATOM 665 C C . LEU A 1 91 ? 4.191 6.234 10.678 1.00 83.81 91 LEU A C 1
ATOM 667 O O . LEU A 1 91 ? 3.869 6.576 11.814 1.00 83.81 91 LEU A O 1
ATOM 671 N N . ILE A 1 92 ? 4.302 7.106 9.673 1.00 85.81 92 ILE A N 1
ATOM 672 C CA . ILE A 1 92 ? 4.039 8.543 9.805 1.00 85.81 92 ILE A CA 1
ATOM 673 C C . ILE A 1 92 ? 2.580 8.765 10.200 1.00 85.81 92 ILE A C 1
ATOM 675 O O . ILE A 1 92 ? 2.316 9.512 11.139 1.00 85.81 92 ILE A O 1
ATOM 679 N N . GLY A 1 93 ? 1.647 8.055 9.560 1.00 84.50 93 GLY A N 1
ATOM 680 C CA . GLY A 1 93 ? 0.234 8.063 9.924 1.00 84.50 93 GLY A CA 1
ATOM 681 C C . GLY A 1 93 ? 0.011 7.647 11.379 1.00 84.50 93 GLY A C 1
ATOM 682 O O . GLY A 1 93 ? -0.639 8.371 12.123 1.00 84.50 93 GLY A O 1
ATOM 683 N N . ALA A 1 94 ? 0.610 6.544 11.831 1.00 81.75 94 ALA A N 1
ATOM 684 C CA . ALA A 1 94 ? 0.500 6.073 13.212 1.00 81.75 94 ALA A CA 1
ATOM 685 C C . ALA A 1 94 ? 1.039 7.092 14.236 1.00 81.75 94 ALA A C 1
ATOM 687 O O . ALA A 1 94 ? 0.390 7.365 15.249 1.00 81.75 94 ALA A O 1
ATOM 688 N N . ILE A 1 95 ? 2.204 7.691 13.969 1.00 83.69 95 ILE A N 1
ATOM 689 C CA . ILE A 1 95 ? 2.804 8.713 14.839 1.00 83.69 95 ILE A CA 1
ATOM 690 C C . ILE A 1 95 ? 1.909 9.957 14.894 1.00 83.69 95 ILE A C 1
ATOM 692 O O . ILE A 1 95 ? 1.587 10.440 15.982 1.00 83.69 95 ILE A O 1
ATOM 696 N N . LEU A 1 96 ? 1.463 10.457 13.738 1.00 82.25 96 LEU A N 1
ATOM 697 C CA . LEU A 1 96 ? 0.581 11.621 13.666 1.00 82.25 96 LEU A CA 1
ATOM 698 C C . LEU A 1 96 ? -0.792 11.340 14.282 1.00 82.25 96 LEU A C 1
ATOM 700 O O . LEU A 1 96 ? -1.326 12.224 14.940 1.00 82.25 96 LEU A O 1
ATOM 704 N N . ALA A 1 97 ? -1.352 10.138 14.140 1.00 82.38 97 ALA A N 1
ATOM 705 C CA . ALA A 1 97 ? -2.588 9.747 14.819 1.00 82.38 97 ALA A CA 1
ATOM 706 C C . ALA A 1 97 ? -2.429 9.871 16.337 1.00 82.38 97 ALA A C 1
ATOM 708 O O . ALA A 1 97 ? -3.270 10.464 17.015 1.00 82.38 97 ALA A O 1
ATOM 709 N N . SER A 1 98 ? -1.305 9.389 16.871 1.00 81.75 98 SER A N 1
ATOM 710 C CA . SER A 1 98 ? -1.062 9.447 18.308 1.00 81.75 98 SER A CA 1
ATOM 711 C C . SER A 1 98 ? -0.868 10.869 18.834 1.00 81.75 98 SER A C 1
ATOM 713 O O . SER A 1 98 ? -1.309 11.180 19.938 1.00 81.75 98 SER A O 1
ATOM 715 N N . ILE A 1 99 ? -0.279 11.761 18.034 1.00 82.69 99 ILE A N 1
ATOM 716 C CA . ILE A 1 99 ? -0.076 13.167 18.410 1.00 82.69 99 ILE A CA 1
ATOM 717 C C . ILE A 1 99 ? -1.356 13.995 18.212 1.00 82.69 99 ILE A C 1
ATOM 719 O O . ILE A 1 99 ? -1.781 14.714 19.116 1.00 82.69 99 ILE A O 1
ATOM 723 N N . VAL A 1 100 ? -1.969 13.916 17.029 1.00 80.06 100 VAL A N 1
ATOM 724 C CA . VAL A 1 100 ? -3.050 14.811 16.582 1.00 80.06 100 VAL A CA 1
ATOM 725 C C . VAL A 1 100 ? -4.414 14.350 17.088 1.00 80.06 100 VAL A C 1
ATOM 727 O O . VAL A 1 100 ? -5.211 15.185 17.510 1.00 80.06 100 VAL A O 1
ATOM 730 N N . LEU A 1 101 ? -4.688 13.042 17.066 1.00 76.81 101 LEU A N 1
ATOM 731 C CA . LEU A 1 101 ? -5.954 12.474 17.548 1.00 76.81 101 LEU A CA 1
ATOM 732 C C . LEU A 1 101 ? -5.857 12.014 19.010 1.00 76.81 101 LEU A C 1
ATOM 734 O O . LEU A 1 101 ? -6.867 11.631 19.594 1.00 76.81 101 LEU A O 1
ATOM 738 N N . LYS A 1 102 ? -4.661 12.075 19.620 1.00 75.50 102 LYS A N 1
ATOM 739 C CA . LYS A 1 102 ? -4.377 11.569 20.977 1.00 75.50 102 LYS A CA 1
ATOM 740 C C . LYS A 1 102 ? -4.731 10.088 21.156 1.00 75.50 102 LYS A C 1
ATOM 742 O O . LYS A 1 102 ? -4.945 9.625 22.277 1.00 75.50 102 LYS A O 1
ATOM 747 N N . GLU A 1 103 ? -4.772 9.334 20.060 1.00 76.00 103 GLU A N 1
ATOM 748 C CA . GLU A 1 103 ? -5.013 7.896 20.087 1.00 76.00 103 GLU A CA 1
ATOM 749 C C . GLU A 1 103 ? -3.775 7.176 20.629 1.00 76.00 103 GLU A C 1
ATOM 751 O O . GLU A 1 103 ? -2.631 7.479 20.277 1.00 76.00 103 GLU A O 1
ATOM 756 N N . ARG A 1 104 ? -3.977 6.214 21.527 1.00 68.19 104 ARG A N 1
ATOM 757 C CA . ARG A 1 104 ? -2.874 5.389 22.014 1.00 68.19 104 ARG A CA 1
ATOM 758 C C . ARG A 1 104 ? -2.762 4.157 21.138 1.00 68.19 104 ARG A C 1
ATOM 760 O O . ARG A 1 104 ? -3.634 3.302 21.181 1.00 68.19 104 ARG A O 1
ATOM 767 N N . LEU A 1 105 ? -1.645 4.050 20.420 1.00 69.31 105 LEU A N 1
ATOM 768 C CA . LEU A 1 105 ? -1.264 2.823 19.723 1.00 69.31 105 LEU A CA 1
ATOM 769 C C . LEU A 1 105 ? -1.217 1.655 20.711 1.00 69.31 105 LEU A C 1
ATOM 771 O O . LEU A 1 105 ? -0.438 1.681 21.678 1.00 69.31 105 LEU A O 1
ATOM 775 N N . GLY A 1 106 ? -2.036 0.637 20.452 1.00 75.56 106 GLY A N 1
ATOM 776 C CA . GLY A 1 106 ? -2.042 -0.605 21.204 1.00 75.56 106 GLY A CA 1
ATOM 777 C C . GLY A 1 106 ? -0.727 -1.375 21.060 1.00 75.56 106 GLY A C 1
ATOM 778 O O . GLY A 1 106 ? 0.184 -1.005 20.309 1.00 75.56 106 GLY A O 1
ATOM 779 N N . GLN A 1 107 ? -0.581 -2.453 21.832 1.00 76.38 107 GLN A N 1
ATOM 780 C CA . GLN A 1 107 ? 0.641 -3.268 21.799 1.00 76.38 107 GLN A CA 1
ATOM 781 C C . GLN A 1 107 ? 0.851 -3.909 20.421 1.00 76.38 107 GLN A C 1
ATOM 783 O O . GLN A 1 107 ? 1.985 -3.972 19.947 1.00 76.38 107 GLN 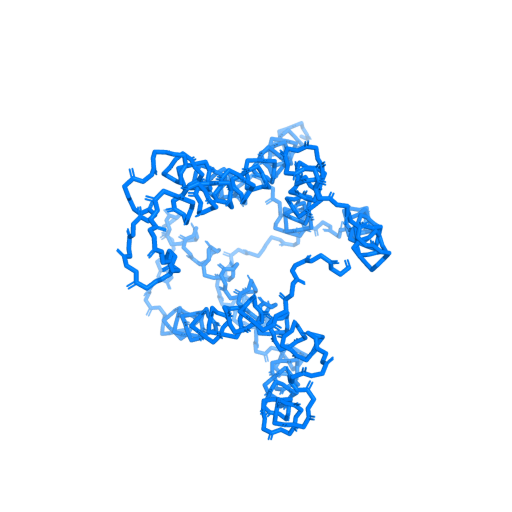A O 1
ATOM 788 N N . LEU A 1 108 ? -0.235 -4.305 19.752 1.00 74.12 108 LEU A N 1
ATOM 789 C CA . LEU A 1 108 ? -0.194 -4.860 18.401 1.00 74.12 108 LEU A CA 1
ATOM 790 C C . LEU A 1 108 ? 0.229 -3.802 17.376 1.00 74.12 108 LEU A C 1
ATOM 792 O O . LEU A 1 108 ? 1.105 -4.081 16.559 1.00 74.12 108 LEU A O 1
ATOM 796 N N . GLY A 1 109 ? -0.295 -2.573 17.471 1.00 73.38 109 GLY A N 1
ATOM 797 C CA . GLY A 1 109 ? 0.140 -1.454 16.630 1.00 73.38 109 GLY A CA 1
ATOM 798 C C . GLY A 1 109 ? 1.636 -1.144 16.760 1.00 73.38 109 GLY A C 1
ATOM 799 O O . GLY A 1 109 ? 2.326 -0.963 15.758 1.00 73.38 109 GLY A O 1
ATOM 800 N N . LYS A 1 110 ? 2.183 -1.167 17.983 1.00 79.44 110 LYS A N 1
ATOM 801 C CA . LYS A 1 110 ? 3.626 -0.959 18.220 1.00 79.44 110 LYS A CA 1
ATOM 802 C C . LYS A 1 110 ? 4.487 -2.055 17.593 1.00 79.44 110 LYS A C 1
ATOM 804 O O . LYS A 1 110 ? 5.493 -1.746 16.957 1.00 79.44 110 LYS A O 1
ATOM 809 N N . ILE A 1 111 ? 4.088 -3.319 17.753 1.00 84.88 111 ILE A N 1
ATOM 810 C CA . ILE A 1 111 ? 4.793 -4.467 17.165 1.00 84.88 111 ILE A CA 1
ATOM 811 C C . ILE A 1 111 ? 4.719 -4.409 15.632 1.00 84.88 111 ILE A C 1
ATOM 813 O O . ILE A 1 111 ? 5.730 -4.619 14.966 1.00 84.88 111 ILE A O 1
ATOM 817 N N . GLY A 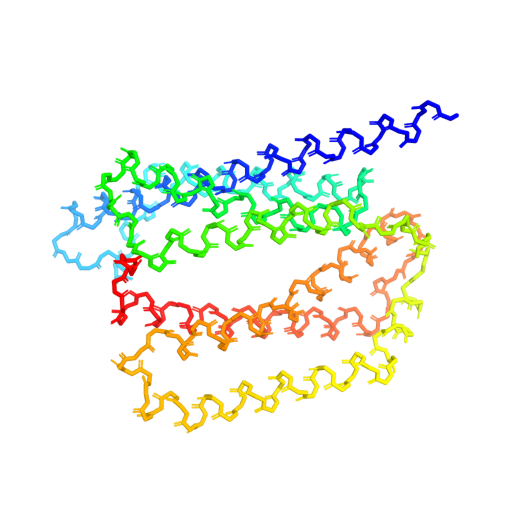1 112 ? 3.559 -4.053 15.071 1.00 81.00 112 GLY A N 1
ATOM 818 C CA . GLY A 1 112 ? 3.372 -3.867 13.632 1.00 81.00 112 GLY A CA 1
ATOM 819 C C . GLY A 1 112 ? 4.265 -2.766 13.055 1.00 81.00 112 GLY A C 1
ATOM 820 O O . GLY A 1 112 ? 4.955 -3.000 12.065 1.00 81.00 112 GLY A O 1
ATOM 821 N N . CYS A 1 113 ? 4.332 -1.601 13.707 1.00 81.88 113 CYS A N 1
ATOM 822 C CA . CYS A 1 113 ? 5.239 -0.518 13.313 1.00 81.88 113 CYS A CA 1
ATOM 823 C C . CYS A 1 113 ? 6.713 -0.946 13.368 1.00 81.88 113 CYS A C 1
ATOM 825 O O . CYS A 1 113 ? 7.469 -0.644 12.446 1.00 81.88 113 CYS A O 1
ATOM 827 N N . ALA A 1 114 ? 7.121 -1.676 14.411 1.00 84.88 114 ALA A N 1
ATOM 828 C CA . ALA A 1 114 ? 8.488 -2.177 14.532 1.00 84.88 114 ALA A CA 1
ATOM 829 C C . ALA A 1 114 ? 8.836 -3.175 13.414 1.00 84.88 114 ALA A C 1
ATOM 831 O O . ALA A 1 114 ? 9.864 -3.026 12.756 1.00 84.88 114 ALA A O 1
ATOM 832 N N . LEU A 1 115 ? 7.960 -4.151 13.147 1.00 85.94 115 LEU A N 1
ATOM 833 C CA . LEU A 1 115 ? 8.132 -5.121 12.060 1.00 85.94 115 LEU A CA 1
ATOM 834 C C . LEU A 1 115 ? 8.171 -4.447 10.684 1.00 85.94 115 LEU A C 1
ATOM 836 O O . LEU A 1 115 ? 9.001 -4.808 9.854 1.00 85.94 115 LEU A O 1
ATOM 840 N N . CYS A 1 116 ? 7.315 -3.450 10.457 1.00 84.19 116 CYS A N 1
ATOM 841 C CA . CYS A 1 116 ? 7.286 -2.665 9.226 1.00 84.19 116 CYS A CA 1
ATOM 842 C C . CYS A 1 116 ? 8.610 -1.919 8.995 1.00 84.19 116 CYS A C 1
ATOM 844 O O . CYS A 1 116 ? 9.169 -1.959 7.898 1.00 84.19 116 CYS A O 1
ATOM 846 N N . LEU A 1 117 ? 9.153 -1.294 10.045 1.00 85.38 117 LEU A N 1
ATOM 847 C CA . LEU A 1 117 ? 10.417 -0.561 9.978 1.00 85.38 117 LEU A CA 1
ATOM 848 C C . LEU A 1 117 ? 11.595 -1.506 9.715 1.00 85.38 117 LEU A C 1
ATOM 850 O O . LEU A 1 117 ? 12.408 -1.239 8.832 1.00 85.38 117 LEU A O 1
ATOM 854 N N . ILE A 1 118 ? 11.643 -2.645 10.412 1.00 87.94 118 ILE A N 1
ATOM 855 C CA . ILE A 1 118 ? 12.655 -3.684 10.180 1.00 87.94 118 ILE A CA 1
ATOM 856 C C . ILE A 1 118 ? 12.563 -4.204 8.741 1.00 87.94 118 ILE A C 1
ATOM 858 O O . ILE A 1 118 ? 13.573 -4.237 8.043 1.00 87.94 118 ILE A O 1
ATOM 862 N N . GLY A 1 119 ? 11.364 -4.559 8.269 1.00 84.38 119 GLY A N 1
ATOM 863 C CA . GLY A 1 119 ? 11.149 -5.051 6.906 1.00 84.38 119 GLY A CA 1
ATOM 864 C C . GLY A 1 119 ? 11.571 -4.037 5.842 1.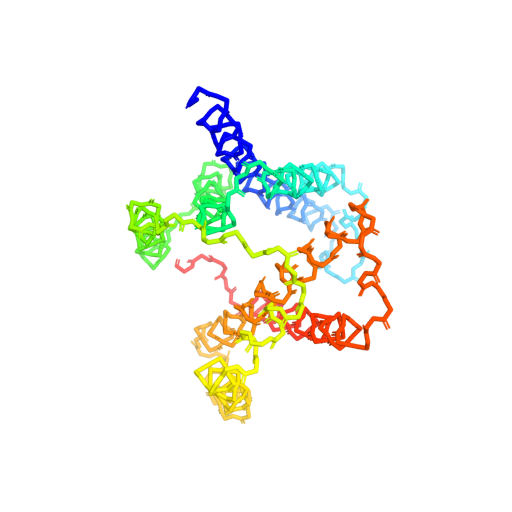00 84.38 119 GLY A C 1
ATOM 865 O O . GLY A 1 119 ? 12.264 -4.396 4.895 1.00 84.38 119 GLY A O 1
ATOM 866 N N . THR A 1 120 ? 11.232 -2.761 6.039 1.00 83.44 120 THR A N 1
ATOM 867 C CA . THR A 1 120 ? 11.631 -1.666 5.142 1.00 83.44 120 THR A CA 1
ATOM 868 C C . THR A 1 120 ? 13.151 -1.556 5.046 1.00 83.44 120 THR A C 1
ATOM 870 O O . THR A 1 120 ? 13.694 -1.541 3.945 1.00 83.44 120 THR A O 1
ATOM 873 N N . VAL A 1 121 ? 13.854 -1.539 6.184 1.00 84.00 121 VAL A N 1
ATOM 874 C CA . VAL A 1 121 ? 15.323 -1.452 6.217 1.00 84.00 121 VAL A CA 1
ATOM 875 C C . VAL A 1 121 ? 15.962 -2.676 5.565 1.00 84.00 121 VAL A C 1
ATOM 877 O O . VAL A 1 121 ? 16.869 -2.526 4.751 1.00 84.00 121 VAL A O 1
ATOM 880 N N . VAL A 1 122 ? 15.475 -3.882 5.872 1.00 84.94 122 VAL A N 1
ATOM 881 C CA . VAL A 1 122 ? 15.996 -5.125 5.287 1.00 84.94 122 VAL A CA 1
ATOM 882 C C . VAL A 1 122 ? 15.853 -5.115 3.767 1.00 84.94 122 VAL A C 1
ATOM 884 O O . VAL A 1 122 ? 16.823 -5.437 3.083 1.00 84.94 122 VAL A O 1
ATOM 887 N N . ILE A 1 123 ? 14.694 -4.713 3.232 1.00 82.56 123 ILE A N 1
ATOM 888 C CA . ILE A 1 123 ? 14.474 -4.652 1.781 1.00 82.56 123 ILE A CA 1
ATOM 889 C C . ILE A 1 123 ? 15.372 -3.592 1.144 1.00 82.56 123 ILE A C 1
ATOM 891 O O . ILE A 1 123 ? 16.016 -3.889 0.150 1.00 82.56 123 ILE A O 1
ATOM 895 N N . VAL A 1 124 ? 15.465 -2.387 1.715 1.00 78.38 124 VAL A N 1
ATOM 896 C CA . VAL A 1 124 ? 16.291 -1.304 1.149 1.00 78.38 124 VAL A CA 1
ATOM 897 C C . VAL A 1 124 ? 17.777 -1.675 1.132 1.00 78.38 124 VAL A C 1
ATOM 899 O O . VAL A 1 124 ? 18.461 -1.389 0.155 1.00 78.38 124 VAL A O 1
ATOM 902 N N . VAL A 1 125 ? 18.276 -2.332 2.184 1.00 80.50 125 VAL A N 1
ATOM 903 C CA . VAL A 1 125 ? 19.690 -2.735 2.287 1.00 80.50 125 VAL A CA 1
ATOM 904 C C . VAL A 1 125 ? 20.020 -3.931 1.390 1.00 80.50 125 VAL A C 1
ATOM 906 O O . VAL A 1 125 ? 21.123 -3.997 0.859 1.00 80.50 125 VAL A O 1
ATOM 909 N N . ASN A 1 126 ? 19.087 -4.872 1.217 1.00 80.00 126 ASN A N 1
ATOM 910 C CA . ASN A 1 126 ? 19.302 -6.089 0.424 1.00 80.00 126 ASN A CA 1
ATOM 911 C C . ASN A 1 126 ? 18.723 -6.001 -0.993 1.00 80.00 126 ASN A C 1
ATOM 913 O O . ASN A 1 126 ? 18.703 -7.011 -1.694 1.00 80.00 126 ASN A O 1
ATOM 917 N N . ALA A 1 127 ? 18.218 -4.838 -1.412 1.00 70.94 127 ALA A N 1
ATOM 918 C CA . ALA A 1 127 ? 17.645 -4.665 -2.737 1.00 70.94 127 ALA A CA 1
ATOM 919 C C . ALA A 1 127 ? 18.734 -4.915 -3.798 1.00 70.94 127 ALA A C 1
ATOM 921 O O . ALA A 1 127 ? 19.701 -4.149 -3.852 1.00 70.94 127 ALA A O 1
ATOM 922 N N . PRO A 1 128 ? 18.610 -5.965 -4.634 1.00 63.81 128 PRO A N 1
ATOM 923 C CA . PRO A 1 128 ? 19.529 -6.165 -5.744 1.00 63.81 128 PRO A CA 1
ATOM 924 C C . PRO A 1 128 ? 19.413 -5.000 -6.732 1.00 63.81 128 PRO A C 1
ATOM 926 O O . PRO A 1 128 ? 18.363 -4.358 -6.835 1.00 63.81 128 PRO A O 1
ATOM 929 N N . GLU A 1 129 ? 20.494 -4.719 -7.460 1.00 58.94 129 GLU A N 1
ATOM 930 C CA . GLU A 1 129 ? 20.441 -3.746 -8.549 1.00 58.94 129 GLU A CA 1
ATOM 931 C C . GLU A 1 129 ? 19.425 -4.225 -9.595 1.00 58.94 129 GLU A C 1
ATOM 933 O O . GLU A 1 129 ? 19.509 -5.357 -10.069 1.00 58.94 129 GLU A O 1
ATOM 938 N N . ASP A 1 130 ? 18.426 -3.385 -9.892 1.00 54.81 130 ASP A N 1
ATOM 939 C CA . ASP A 1 130 ? 17.352 -3.721 -10.831 1.00 54.81 130 ASP A CA 1
ATOM 940 C C . ASP A 1 130 ? 17.967 -4.101 -12.186 1.00 54.81 130 ASP A C 1
ATOM 942 O O . ASP A 1 130 ? 18.719 -3.325 -12.784 1.00 54.81 130 ASP A O 1
ATOM 946 N N . HIS A 1 131 ? 17.636 -5.297 -12.676 1.00 51.91 131 HIS A N 1
ATOM 947 C CA . HIS A 1 131 ? 17.843 -5.625 -14.078 1.00 51.91 131 HIS A CA 1
ATOM 948 C C . HIS A 1 131 ? 16.922 -4.728 -14.905 1.00 51.91 131 HIS A C 1
ATOM 950 O O . HIS A 1 131 ? 15.770 -4.501 -14.543 1.00 51.91 131 HIS A O 1
ATOM 956 N N . ASP A 1 132 ? 17.448 -4.182 -15.993 1.00 49.03 132 ASP A N 1
ATOM 957 C CA . ASP A 1 132 ? 16.763 -3.212 -16.839 1.00 49.03 132 ASP A CA 1
ATOM 958 C C . ASP A 1 132 ? 15.612 -3.922 -17.583 1.00 49.03 132 ASP A C 1
ATOM 960 O O . ASP A 1 132 ? 15.797 -4.454 -18.674 1.00 49.03 132 ASP A O 1
ATOM 964 N N . ILE A 1 133 ? 14.429 -4.027 -16.964 1.00 49.34 133 ILE A N 1
ATOM 965 C CA . ILE A 1 133 ? 13.256 -4.660 -17.586 1.00 49.34 133 ILE A CA 1
ATOM 966 C C . ILE A 1 133 ? 12.723 -3.685 -18.640 1.00 49.34 133 ILE A C 1
ATOM 968 O O . ILE A 1 133 ? 11.933 -2.785 -18.348 1.00 49.34 133 ILE A O 1
ATOM 972 N N . GLN A 1 134 ? 13.204 -3.824 -19.875 1.00 50.41 134 GLN A N 1
ATOM 973 C CA . GLN A 1 134 ? 12.955 -2.858 -20.949 1.00 50.41 134 GLN A CA 1
ATOM 974 C C . GLN A 1 134 ? 11.697 -3.165 -21.783 1.00 50.41 134 GLN A C 1
ATOM 976 O O . GLN A 1 134 ? 11.370 -2.397 -22.697 1.00 50.41 134 GLN A O 1
ATOM 981 N N . THR A 1 135 ? 10.978 -4.264 -21.506 1.00 56.47 135 THR A N 1
ATOM 982 C CA . THR A 1 135 ? 9.819 -4.697 -22.314 1.00 56.47 135 THR A CA 1
ATOM 983 C C . THR A 1 135 ? 8.673 -5.319 -21.505 1.00 56.47 135 THR A C 1
ATOM 985 O O . THR A 1 135 ? 8.875 -5.946 -20.468 1.00 56.47 135 THR A O 1
ATOM 988 N N . VAL A 1 136 ? 7.435 -5.142 -21.986 1.00 51.44 136 VAL A N 1
ATOM 989 C CA . VAL A 1 136 ? 6.217 -5.696 -21.360 1.00 51.44 136 VAL A CA 1
ATOM 990 C C . VAL A 1 136 ? 6.120 -7.202 -21.590 1.00 51.44 136 VAL A C 1
ATOM 992 O O . VAL A 1 136 ? 5.604 -7.907 -20.729 1.00 51.44 136 VAL A O 1
ATOM 995 N N . GLU A 1 137 ? 6.661 -7.716 -22.696 1.00 55.31 137 GLU A N 1
ATOM 996 C CA . GLU A 1 137 ? 6.759 -9.155 -22.955 1.00 55.31 137 GLU A CA 1
ATOM 997 C C . GLU A 1 137 ? 7.603 -9.865 -21.894 1.00 55.31 137 GLU A C 1
ATOM 999 O O . GLU A 1 137 ? 7.286 -10.985 -21.507 1.00 55.31 137 GLU A O 1
ATOM 1004 N N . GLU A 1 138 ? 8.632 -9.200 -21.374 1.00 60.16 138 GLU A N 1
ATOM 1005 C CA . GLU A 1 138 ? 9.475 -9.719 -20.303 1.00 60.16 138 GLU A CA 1
ATOM 1006 C C . GLU A 1 138 ? 8.718 -9.739 -18.967 1.00 60.16 138 GLU A C 1
ATOM 1008 O O . GLU A 1 138 ? 8.726 -10.751 -18.272 1.00 60.16 138 GLU A O 1
ATOM 1013 N N . ILE A 1 139 ? 7.943 -8.692 -18.655 1.00 60.41 139 ILE A N 1
ATOM 1014 C CA . ILE A 1 139 ? 7.032 -8.674 -17.492 1.00 60.41 139 ILE A CA 1
ATOM 1015 C C . ILE A 1 139 ? 5.965 -9.768 -17.619 1.00 60.41 139 ILE A C 1
ATOM 1017 O O . ILE A 1 139 ? 5.655 -10.443 -16.638 1.00 60.41 139 ILE A O 1
ATOM 1021 N N . LEU A 1 140 ? 5.415 -9.968 -18.819 1.00 59.16 140 LEU A N 1
ATOM 1022 C CA . LEU A 1 140 ? 4.431 -11.011 -19.094 1.00 59.16 140 LEU A CA 1
ATOM 1023 C C . LEU A 1 140 ? 5.057 -12.405 -18.963 1.00 59.16 140 LEU A C 1
ATOM 1025 O O . LEU A 1 140 ? 4.446 -13.288 -18.372 1.00 59.16 140 LEU A O 1
ATOM 1029 N N . ALA A 1 141 ? 6.284 -12.601 -19.445 1.00 65.12 141 ALA A N 1
ATOM 1030 C CA . ALA A 1 141 ? 7.036 -13.837 -19.259 1.00 65.12 141 ALA A CA 1
ATOM 1031 C C . ALA A 1 141 ? 7.322 -14.097 -17.771 1.00 65.12 141 ALA A C 1
ATOM 1033 O O . ALA A 1 141 ? 7.153 -15.221 -17.300 1.00 65.12 141 ALA A O 1
ATOM 1034 N N . TYR A 1 142 ? 7.649 -13.053 -17.001 1.00 66.62 142 TYR A N 1
ATOM 1035 C CA . TYR A 1 142 ? 7.774 -13.139 -15.547 1.00 66.62 142 TYR A CA 1
ATOM 1036 C C . TYR A 1 142 ? 6.450 -13.473 -14.853 1.00 66.62 142 TYR A C 1
ATOM 1038 O O . TYR A 1 142 ? 6.446 -14.289 -13.932 1.00 66.62 142 TYR A O 1
ATOM 1046 N N . ALA A 1 143 ? 5.328 -12.917 -15.313 1.00 62.34 143 ALA A N 1
ATOM 1047 C CA . ALA A 1 143 ? 3.995 -13.250 -14.811 1.00 62.34 143 ALA A CA 1
ATOM 1048 C C . ALA A 1 143 ? 3.555 -14.676 -15.197 1.00 62.34 143 ALA A C 1
ATOM 1050 O O . ALA A 1 143 ? 2.796 -15.314 -14.475 1.00 62.34 143 ALA A O 1
ATOM 1051 N N . MET A 1 144 ? 4.050 -15.205 -16.315 1.00 67.00 144 MET A N 1
ATOM 1052 C CA . MET A 1 144 ? 3.785 -16.576 -16.761 1.00 67.00 144 MET A CA 1
ATOM 1053 C C . MET A 1 144 ? 4.739 -17.607 -16.147 1.00 67.00 144 MET A C 1
ATOM 1055 O O . MET A 1 144 ? 4.548 -18.809 -16.341 1.00 67.00 144 MET A O 1
ATOM 1059 N N . ASN A 1 145 ? 5.746 -17.174 -15.383 1.00 75.12 145 ASN A N 1
ATOM 1060 C CA . ASN A 1 145 ? 6.629 -18.098 -14.690 1.00 75.12 145 ASN A CA 1
ATOM 1061 C C . ASN A 1 145 ? 5.867 -18.883 -13.619 1.00 75.12 145 ASN A C 1
ATOM 1063 O O . ASN A 1 145 ? 5.084 -18.340 -12.834 1.00 75.12 145 ASN A O 1
ATOM 1067 N N . LEU A 1 146 ? 6.171 -20.180 -13.550 1.00 76.31 146 LEU A N 1
ATOM 1068 C CA . LEU A 1 146 ? 5.518 -21.134 -12.656 1.00 76.31 146 LEU A CA 1
ATOM 1069 C C . LEU A 1 146 ? 5.441 -20.658 -11.187 1.00 76.31 146 LEU A C 1
ATOM 1071 O O . LEU A 1 146 ? 4.371 -20.793 -10.596 1.00 76.31 146 LEU A O 1
ATOM 1075 N N . PRO A 1 147 ? 6.487 -20.050 -10.585 1.00 81.44 147 PRO A N 1
ATOM 1076 C CA . PRO A 1 147 ? 6.412 -19.563 -9.208 1.00 81.44 147 PRO A CA 1
ATOM 1077 C C . PRO A 1 147 ? 5.382 -18.445 -9.001 1.00 81.44 147 PRO A C 1
ATOM 1079 O O . PRO A 1 147 ? 4.678 -18.447 -7.993 1.00 81.44 147 PRO A O 1
ATOM 1082 N N . PHE A 1 148 ? 5.259 -17.510 -9.949 1.00 77.75 148 PHE A N 1
ATOM 1083 C CA . PHE A 1 148 ? 4.286 -16.419 -9.855 1.00 77.75 148 PHE A CA 1
ATOM 1084 C C . PHE A 1 148 ? 2.859 -16.949 -10.004 1.00 77.75 148 PHE A C 1
ATOM 1086 O O . PHE A 1 148 ? 1.973 -16.598 -9.228 1.00 77.75 148 PHE A O 1
ATOM 1093 N N . LEU A 1 149 ? 2.652 -17.870 -10.944 1.00 79.88 149 LEU A N 1
ATOM 1094 C CA . LEU A 1 149 ? 1.348 -18.481 -11.183 1.00 79.88 149 LEU A CA 1
ATOM 1095 C C . LEU A 1 149 ? 0.891 -19.315 -9.972 1.00 79.88 149 LEU A C 1
ATOM 1097 O O . LEU A 1 149 ? -0.256 -19.202 -9.540 1.00 79.88 149 LEU A O 1
ATOM 1101 N N . LEU A 1 150 ? 1.806 -20.069 -9.351 1.00 85.81 150 LEU A N 1
ATOM 1102 C CA . LEU A 1 150 ? 1.555 -20.774 -8.089 1.00 85.81 150 LEU A CA 1
ATOM 1103 C C . LEU A 1 150 ? 1.211 -19.812 -6.946 1.00 85.81 150 LEU A C 1
ATOM 1105 O O . LEU A 1 150 ? 0.300 -20.099 -6.170 1.00 85.81 150 LEU A O 1
ATOM 1109 N N . TYR A 1 151 ? 1.890 -18.666 -6.854 1.00 84.50 151 TYR A N 1
ATOM 1110 C CA . TYR A 1 151 ? 1.568 -17.634 -5.870 1.00 84.50 151 TYR A CA 1
ATOM 1111 C C . TYR A 1 151 ? 0.163 -17.052 -6.087 1.00 84.50 151 TYR A C 1
ATOM 1113 O O . TYR A 1 151 ? -0.618 -16.978 -5.138 1.00 84.50 151 TYR A O 1
ATOM 1121 N N . CYS A 1 152 ? -0.207 -16.710 -7.324 1.00 80.81 152 CYS A N 1
ATOM 1122 C CA . CYS A 1 152 ? -1.551 -16.227 -7.649 1.00 80.81 152 CYS A CA 1
ATOM 1123 C C . CYS A 1 152 ? -2.635 -17.257 -7.303 1.00 80.81 152 CYS A C 1
ATOM 1125 O O . CYS A 1 152 ? -3.646 -16.902 -6.695 1.00 80.81 152 CYS A O 1
ATOM 1127 N N . VAL A 1 153 ? -2.417 -18.535 -7.632 1.00 86.25 153 VAL A N 1
ATOM 1128 C CA . VAL A 1 153 ? -3.339 -19.624 -7.271 1.00 86.25 153 VAL A CA 1
ATOM 1129 C C . VAL A 1 153 ? -3.430 -19.778 -5.755 1.00 86.25 153 VAL A C 1
ATOM 1131 O O . VAL A 1 153 ? -4.533 -19.876 -5.220 1.00 86.25 153 VAL A O 1
ATOM 1134 N N . PHE A 1 154 ? -2.301 -19.744 -5.045 1.00 90.00 154 PHE A N 1
ATOM 1135 C CA . PHE A 1 154 ? -2.276 -19.800 -3.586 1.00 90.00 154 PHE A CA 1
ATOM 1136 C C . PHE A 1 154 ? -3.093 -18.665 -2.964 1.00 90.00 154 PHE A C 1
ATOM 1138 O O . PHE A 1 154 ? -3.949 -18.924 -2.121 1.00 90.00 154 PHE A O 1
ATOM 1145 N N . VAL A 1 155 ? -2.888 -17.421 -3.404 1.00 86.44 155 VAL A N 1
ATOM 1146 C CA . VAL A 1 155 ? -3.633 -16.260 -2.897 1.00 86.44 155 VAL A CA 1
ATOM 1147 C C . VAL A 1 155 ? -5.123 -16.378 -3.209 1.00 86.44 155 VAL A C 1
ATOM 1149 O O . VAL A 1 155 ? -5.941 -16.086 -2.335 1.00 86.44 155 VAL A O 1
ATOM 1152 N N . ALA A 1 156 ? -5.492 -16.832 -4.410 1.00 84.38 156 ALA A N 1
ATOM 1153 C CA . ALA A 1 156 ? -6.887 -17.020 -4.802 1.00 84.38 156 ALA A CA 1
ATOM 1154 C C . ALA A 1 156 ? -7.577 -18.096 -3.948 1.00 84.38 156 ALA A C 1
ATOM 1156 O O . ALA A 1 156 ? -8.659 -17.858 -3.409 1.00 84.38 156 ALA A O 1
ATOM 1157 N N . VAL A 1 157 ? -6.934 -19.254 -3.765 1.00 88.75 157 VAL A N 1
ATOM 1158 C CA . VAL A 1 157 ? -7.453 -20.357 -2.943 1.00 88.75 157 VAL A CA 1
ATOM 1159 C C . VAL A 1 157 ? -7.526 -19.949 -1.475 1.00 88.75 157 VAL A C 1
ATOM 1161 O O . VAL A 1 157 ? -8.565 -20.130 -0.845 1.00 88.75 157 VAL A O 1
ATOM 1164 N N . PHE A 1 158 ? -6.463 -19.358 -0.928 1.00 88.44 158 PHE A N 1
ATOM 1165 C CA . PHE A 1 158 ? -6.429 -18.918 0.464 1.00 88.44 158 PHE A CA 1
ATOM 1166 C C . PHE A 1 158 ? -7.500 -17.860 0.739 1.00 88.44 158 PHE A C 1
ATOM 1168 O O . PHE A 1 158 ? -8.288 -18.012 1.673 1.00 88.44 158 PHE A O 1
ATOM 1175 N N . SER A 1 159 ? -7.583 -16.823 -0.101 1.00 83.50 159 SER A N 1
ATOM 1176 C CA . SER A 1 159 ? -8.604 -15.776 0.021 1.00 83.50 159 SER A CA 1
ATOM 1177 C C . SER A 1 159 ? -10.008 -16.363 -0.106 1.00 83.50 159 SER A C 1
ATOM 1179 O O . SER A 1 159 ? -10.867 -16.061 0.717 1.00 83.50 159 SER A O 1
ATOM 1181 N N . GLY A 1 160 ? -10.235 -17.266 -1.065 1.00 84.25 160 GLY A N 1
ATOM 1182 C CA . GLY A 1 160 ? -11.511 -17.959 -1.237 1.00 84.25 160 GLY A CA 1
ATOM 1183 C C . GLY A 1 160 ? -11.920 -18.774 -0.006 1.00 84.25 160 GLY A C 1
ATOM 1184 O O . GLY A 1 160 ? -13.042 -18.632 0.478 1.00 84.25 160 GLY A O 1
ATOM 1185 N N . VAL A 1 161 ? -11.003 -19.568 0.557 1.00 86.56 161 VAL A N 1
ATOM 1186 C CA . VAL A 1 161 ? -11.240 -20.371 1.771 1.00 86.56 161 VAL A CA 1
ATOM 1187 C C . VAL A 1 161 ? -11.504 -19.480 2.982 1.00 86.56 161 VAL A C 1
ATOM 1189 O O . VAL A 1 161 ? -12.419 -19.751 3.762 1.00 86.56 161 VAL A O 1
ATOM 1192 N N . MET A 1 162 ? -10.738 -18.403 3.142 1.00 82.81 162 MET A N 1
ATOM 1193 C CA . MET A 1 162 ? -10.933 -17.453 4.234 1.00 82.81 162 MET A CA 1
ATOM 1194 C C . MET A 1 162 ? -12.289 -16.751 4.125 1.00 82.81 162 MET A C 1
ATOM 1196 O O . MET A 1 162 ? -13.001 -16.657 5.122 1.00 82.81 162 MET A O 1
ATOM 1200 N N . ILE A 1 163 ? -12.700 -16.347 2.921 1.00 81.56 163 ILE A N 1
ATOM 1201 C CA . ILE A 1 163 ? -14.013 -15.738 2.670 1.00 81.56 163 ILE A CA 1
ATOM 1202 C C . ILE A 1 163 ? -15.149 -16.728 2.953 1.00 81.56 163 ILE A C 1
ATOM 1204 O O . ILE A 1 163 ? -16.105 -16.385 3.642 1.00 81.56 163 ILE A O 1
ATOM 1208 N N . TRP A 1 164 ? -15.061 -17.962 2.455 1.00 82.88 164 TRP A N 1
ATOM 1209 C CA . TRP A 1 164 ? -16.152 -18.930 2.593 1.00 82.88 164 TRP A CA 1
ATOM 1210 C C . TRP A 1 164 ? -16.255 -19.552 3.985 1.00 82.88 164 TRP A C 1
ATOM 1212 O O . TRP A 1 164 ? -17.354 -19.868 4.433 1.00 82.88 164 TRP A O 1
ATOM 1222 N N . LYS A 1 165 ? -15.128 -19.751 4.677 1.00 81.69 165 LYS A N 1
ATOM 1223 C CA . LYS A 1 165 ? -15.083 -20.511 5.934 1.00 81.69 165 LYS A CA 1
ATOM 1224 C C . LYS A 1 165 ? -14.736 -19.643 7.138 1.00 81.69 165 LYS A C 1
ATOM 1226 O O . LYS A 1 165 ? -15.396 -19.745 8.168 1.00 81.69 165 LYS A O 1
ATOM 1231 N N . ALA A 1 166 ? -13.730 -18.776 7.034 1.00 78.56 166 ALA A N 1
ATOM 1232 C CA . ALA A 1 166 ? -13.251 -18.000 8.179 1.00 78.56 166 ALA A CA 1
ATOM 1233 C C . ALA A 1 166 ? -14.093 -16.745 8.456 1.00 78.56 166 ALA A C 1
ATOM 1235 O O . ALA A 1 166 ? -14.331 -16.434 9.619 1.00 78.56 166 ALA A O 1
ATOM 1236 N N . VAL A 1 167 ? -14.606 -16.058 7.431 1.00 77.62 167 VAL A N 1
ATOM 1237 C CA . VAL A 1 167 ? -15.504 -14.901 7.606 1.00 77.62 167 VAL A CA 1
ATOM 1238 C C . VAL A 1 167 ? -16.783 -15.262 8.379 1.00 77.62 167 VAL A C 1
ATOM 1240 O O . VAL A 1 167 ? -17.055 -14.584 9.371 1.00 77.62 167 VAL A O 1
ATOM 1243 N N . PRO A 1 168 ? -17.549 -16.321 8.039 1.00 74.44 168 PRO A N 1
ATOM 1244 C CA . PRO A 1 168 ? -18.760 -16.647 8.796 1.00 74.44 168 PRO A CA 1
ATOM 1245 C C . PRO A 1 168 ? -18.475 -17.161 10.216 1.00 74.44 168 PRO A C 1
ATOM 1247 O O . PRO A 1 168 ? -19.271 -16.908 11.118 1.00 74.44 168 PRO A O 1
ATOM 1250 N N . LEU A 1 169 ? -17.350 -17.854 10.441 1.00 71.38 169 LEU A N 1
ATOM 1251 C CA . LEU A 1 169 ? -17.024 -18.464 11.740 1.00 71.38 169 LEU A CA 1
ATOM 1252 C C . LEU A 1 169 ? -16.281 -17.518 12.702 1.00 71.38 169 LEU A C 1
ATOM 1254 O O . LEU A 1 169 ? -16.533 -17.531 13.909 1.00 71.38 169 LEU A O 1
ATOM 1258 N N . TYR A 1 170 ? -15.361 -16.704 12.183 1.00 74.94 170 TYR A N 1
ATOM 1259 C CA . TYR A 1 170 ? -14.409 -15.904 12.965 1.00 74.94 170 TYR A CA 1
ATOM 1260 C C . TYR A 1 170 ? -14.401 -14.417 12.597 1.00 74.94 170 TYR A C 1
ATOM 1262 O O . TYR A 1 170 ? -13.839 -13.623 13.349 1.00 74.94 170 TYR A O 1
ATOM 1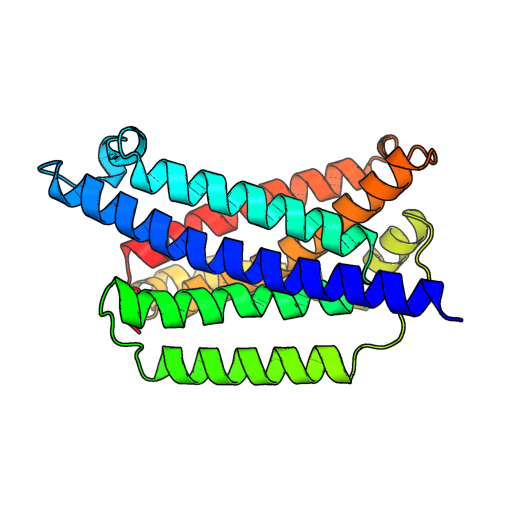270 N N . GLY A 1 171 ? -15.069 -14.010 11.512 1.00 62.97 171 GLY A N 1
ATOM 1271 C CA . GLY A 1 171 ? -15.063 -12.625 11.031 1.00 62.97 171 GLY A CA 1
ATOM 1272 C C . GLY A 1 171 ? -15.617 -11.601 12.025 1.00 62.97 171 GLY A C 1
ATOM 1273 O O . GLY A 1 171 ? -15.256 -10.439 11.945 1.00 62.97 171 GLY A O 1
ATOM 1274 N N . LYS A 1 172 ? -16.439 -12.008 13.002 1.00 63.31 172 LYS A N 1
ATOM 1275 C CA . LYS A 1 172 ? -16.909 -11.124 14.091 1.00 63.31 172 LYS A CA 1
ATOM 1276 C C . LYS A 1 172 ? -16.025 -11.142 15.342 1.00 63.31 172 LYS A C 1
ATOM 1278 O O . LYS A 1 172 ? -16.218 -10.325 16.231 1.00 63.31 172 LYS A O 1
ATOM 1283 N N . LYS A 1 173 ? -15.105 -12.106 15.452 1.00 70.62 173 LYS A N 1
ATOM 1284 C CA . LYS A 1 173 ? -14.291 -12.328 16.658 1.00 70.62 173 LYS A CA 1
ATOM 1285 C C . LYS A 1 173 ? -12.911 -11.701 16.548 1.00 70.62 173 LYS A C 1
ATOM 1287 O O . LYS A 1 173 ? -12.372 -11.270 17.561 1.00 70.62 173 LYS A O 1
ATOM 1292 N N . THR A 1 174 ? -12.332 -11.674 15.350 1.00 71.00 174 THR A N 1
ATOM 1293 C CA . THR A 1 174 ? -10.981 -11.150 15.144 1.00 71.00 174 THR A CA 1
ATOM 1294 C C . THR A 1 174 ? -10.873 -10.346 13.841 1.00 71.00 174 THR A C 1
ATOM 1296 O O . THR A 1 174 ? -11.202 -10.866 12.771 1.00 71.00 174 THR A O 1
ATOM 1299 N N . PRO A 1 175 ? -10.328 -9.111 13.881 1.00 69.75 175 PRO A N 1
ATOM 1300 C CA . PRO A 1 175 ? -10.110 -8.297 12.676 1.00 69.75 175 PRO A CA 1
ATOM 1301 C C . PRO A 1 175 ? -9.085 -8.929 11.724 1.00 69.75 175 PRO A C 1
ATOM 1303 O O . PRO A 1 175 ? -9.065 -8.652 10.526 1.00 69.75 175 PRO A O 1
ATOM 1306 N N . LEU A 1 176 ? -8.251 -9.829 12.251 1.00 75.00 176 LEU A N 1
ATOM 1307 C CA . LEU A 1 176 ? -7.166 -10.508 11.547 1.00 75.00 176 LEU A CA 1
ATOM 1308 C C . LEU A 1 176 ? -7.649 -11.308 10.322 1.00 75.00 176 LEU A C 1
ATOM 1310 O O . LEU A 1 176 ? -6.913 -11.444 9.346 1.00 75.00 176 LEU A O 1
ATOM 1314 N N . VAL A 1 177 ? -8.896 -11.796 10.334 1.00 77.50 177 VAL A N 1
ATOM 1315 C CA . VAL A 1 177 ? -9.497 -12.516 9.198 1.00 77.50 177 VAL A CA 1
ATOM 1316 C C . VAL A 1 177 ? -9.705 -11.580 8.007 1.00 77.50 177 VAL A C 1
ATOM 1318 O O . VAL A 1 177 ? -9.280 -11.899 6.901 1.00 77.50 177 VAL A O 1
ATOM 1321 N N . TYR A 1 178 ? -10.291 -10.401 8.220 1.00 71.69 178 TYR A N 1
ATOM 1322 C CA . TYR A 1 178 ? -10.478 -9.428 7.141 1.00 71.69 178 TYR A CA 1
ATOM 1323 C C . TYR A 1 178 ? -9.157 -8.796 6.702 1.00 71.69 178 TYR A C 1
ATOM 1325 O O . TYR A 1 178 ? -8.925 -8.634 5.504 1.00 71.69 178 TYR A O 1
ATOM 1333 N N . LEU A 1 179 ? -8.262 -8.499 7.651 1.00 74.81 179 LEU A N 1
ATOM 1334 C CA . LEU A 1 179 ? -6.949 -7.923 7.356 1.00 74.81 179 LEU A CA 1
ATOM 1335 C C . LEU A 1 179 ? -6.064 -8.872 6.537 1.00 74.81 179 LEU A C 1
ATOM 1337 O O . LEU A 1 179 ? -5.384 -8.420 5.622 1.00 74.81 179 LEU A O 1
ATOM 1341 N N . SER A 1 180 ? -6.091 -10.179 6.812 1.00 80.25 180 SER A N 1
ATOM 1342 C CA . SER A 1 180 ? -5.310 -11.161 6.043 1.00 80.25 180 SER A CA 1
ATOM 1343 C C . SER A 1 180 ? -5.815 -11.326 4.607 1.00 80.25 180 SER A C 1
ATOM 1345 O O . SER A 1 180 ? -5.000 -11.355 3.687 1.00 80.25 180 SER A O 1
ATOM 1347 N N . ILE A 1 181 ? -7.138 -11.349 4.392 1.00 78.88 181 ILE A N 1
ATOM 1348 C CA . ILE A 1 181 ? -7.734 -11.355 3.044 1.00 78.88 181 ILE A CA 1
ATOM 1349 C C . ILE A 1 181 ? -7.349 -10.071 2.297 1.00 78.88 181 ILE A C 1
ATOM 1351 O O . ILE A 1 181 ? -6.841 -10.127 1.180 1.00 78.88 181 ILE A O 1
ATOM 1355 N N . CYS A 1 182 ? -7.548 -8.912 2.932 1.00 72.94 182 CYS A N 1
ATOM 1356 C CA . CYS A 1 182 ? -7.236 -7.606 2.353 1.00 72.94 182 CYS A CA 1
ATOM 1357 C C . CYS A 1 182 ? -5.748 -7.474 1.992 1.00 72.94 182 CYS A C 1
ATOM 1359 O O . CYS A 1 182 ? -5.420 -6.975 0.920 1.00 72.94 182 CYS A O 1
ATOM 1361 N N . SER A 1 183 ? -4.851 -7.962 2.849 1.00 76.38 183 SER A N 1
ATOM 1362 C CA . SER A 1 183 ? -3.404 -7.884 2.635 1.00 76.38 183 SER A CA 1
ATOM 1363 C C . SER A 1 183 ? -2.936 -8.761 1.466 1.00 76.38 183 SER A C 1
ATOM 1365 O O . SER A 1 183 ? -2.171 -8.303 0.620 1.00 76.38 183 SER A O 1
ATOM 1367 N N . LEU A 1 184 ? -3.446 -9.994 1.354 1.00 80.94 184 LEU A N 1
ATOM 1368 C CA . LEU A 1 184 ? -3.077 -10.911 0.266 1.00 80.94 184 LEU A CA 1
ATOM 1369 C C . LEU A 1 184 ? -3.684 -10.513 -1.084 1.00 80.94 184 LEU A C 1
ATOM 1371 O O . LEU A 1 184 ? -3.024 -10.607 -2.112 1.00 80.94 184 LEU A O 1
ATOM 1375 N N . VAL A 1 185 ? -4.928 -10.034 -1.106 1.00 77.88 185 VAL A N 1
ATOM 1376 C CA . VAL A 1 185 ? -5.510 -9.470 -2.336 1.00 77.88 185 VAL A CA 1
ATOM 1377 C C . VAL A 1 185 ? -4.798 -8.162 -2.705 1.00 77.88 185 VAL A C 1
ATOM 1379 O O . VAL A 1 185 ? -4.524 -7.905 -3.879 1.00 77.88 185 VAL A O 1
ATOM 1382 N N . GLY A 1 186 ? -4.436 -7.360 -1.701 1.00 68.56 186 GLY A N 1
ATOM 1383 C CA . GLY A 1 186 ? -3.681 -6.123 -1.857 1.00 68.56 186 GLY A CA 1
ATOM 1384 C C . GLY A 1 186 ? -2.293 -6.329 -2.461 1.00 68.56 186 GLY A C 1
ATOM 1385 O O . GLY A 1 186 ? -1.891 -5.539 -3.312 1.00 68.56 186 GLY A O 1
ATOM 1386 N N . SER A 1 187 ? -1.577 -7.402 -2.108 1.00 76.06 187 SER A N 1
ATOM 1387 C CA . SER A 1 187 ? -0.266 -7.690 -2.705 1.00 76.06 187 SER A CA 1
ATOM 1388 C C . SER A 1 187 ? -0.359 -7.935 -4.216 1.00 76.06 187 SER A C 1
ATOM 1390 O O . SER A 1 187 ? 0.451 -7.389 -4.967 1.00 76.06 187 SER A O 1
ATOM 1392 N N . ILE A 1 188 ? -1.383 -8.663 -4.684 1.00 76.12 188 ILE A N 1
ATOM 1393 C CA . ILE A 1 188 ? -1.656 -8.847 -6.122 1.00 76.12 188 ILE A CA 1
ATOM 1394 C C . ILE A 1 188 ? -1.988 -7.509 -6.787 1.00 76.12 188 ILE A C 1
ATOM 1396 O O . ILE A 1 188 ? -1.498 -7.233 -7.886 1.00 76.12 188 ILE A O 1
ATOM 1400 N N . SER A 1 189 ? -2.786 -6.667 -6.125 1.00 69.69 189 SER A N 1
ATOM 1401 C CA . SER A 1 189 ? -3.144 -5.337 -6.629 1.00 69.69 189 SER A CA 1
ATOM 1402 C C . SER A 1 189 ? -1.902 -4.465 -6.838 1.00 69.69 189 SER A C 1
ATOM 1404 O O . SER A 1 189 ? -1.698 -3.942 -7.931 1.00 69.69 189 SER A O 1
ATOM 1406 N N . VAL A 1 190 ? -1.006 -4.391 -5.847 1.00 63.25 190 VAL A N 1
ATOM 1407 C CA . VAL A 1 190 ? 0.246 -3.616 -5.933 1.00 63.25 190 VAL A CA 1
ATOM 1408 C C . VAL A 1 190 ? 1.147 -4.130 -7.059 1.00 63.25 190 VAL A C 1
ATOM 1410 O O . VAL A 1 190 ? 1.667 -3.334 -7.842 1.00 63.25 190 VAL A O 1
ATOM 1413 N N . MET A 1 191 ? 1.302 -5.452 -7.190 1.00 68.31 191 MET A N 1
ATOM 1414 C CA . MET A 1 191 ? 2.066 -6.051 -8.293 1.00 68.31 191 MET A CA 1
ATOM 1415 C C . MET A 1 191 ? 1.465 -5.695 -9.660 1.00 68.31 191 MET A C 1
ATOM 1417 O O . MET A 1 191 ? 2.196 -5.357 -10.590 1.00 68.31 191 MET A O 1
ATOM 1421 N N . SER A 1 192 ? 0.137 -5.717 -9.768 1.00 65.31 192 SER A N 1
ATOM 1422 C CA . SER A 1 192 ? -0.583 -5.454 -11.016 1.00 65.31 192 SER A CA 1
ATOM 1423 C C . SER A 1 192 ? -0.567 -3.970 -11.400 1.00 65.31 192 SER A C 1
ATOM 1425 O O . SER A 1 192 ? -0.325 -3.645 -12.560 1.00 65.31 192 SER A O 1
ATOM 1427 N N . VAL A 1 193 ? -0.734 -3.054 -10.437 1.00 64.19 193 VAL A N 1
ATOM 1428 C CA . VAL A 1 193 ? -0.583 -1.602 -10.647 1.00 64.19 193 VAL A CA 1
ATOM 1429 C C . VAL A 1 193 ? 0.844 -1.267 -11.070 1.00 64.19 193 VAL A C 1
ATOM 1431 O O . VAL A 1 193 ? 1.033 -0.463 -11.979 1.00 64.19 193 VAL A O 1
ATOM 1434 N N . LYS A 1 194 ? 1.854 -1.912 -10.474 1.00 61.25 194 LYS A N 1
ATOM 1435 C CA . LYS A 1 194 ? 3.253 -1.749 -10.887 1.00 61.25 194 LYS A CA 1
ATOM 1436 C C . LYS A 1 194 ? 3.473 -2.222 -12.326 1.00 61.25 194 LYS A C 1
ATOM 1438 O O . LYS A 1 194 ? 4.051 -1.481 -13.117 1.00 61.25 194 LYS A O 1
ATOM 1443 N N . ALA A 1 195 ? 2.989 -3.413 -12.683 1.00 63.38 195 ALA A N 1
ATOM 1444 C CA . ALA A 1 195 ? 3.078 -3.926 -14.052 1.00 63.38 195 ALA A CA 1
ATOM 1445 C C . ALA A 1 195 ? 2.388 -2.983 -15.056 1.00 63.38 195 ALA A C 1
ATOM 1447 O O . ALA A 1 195 ? 2.961 -2.645 -16.091 1.00 63.38 195 ALA A O 1
ATOM 1448 N N . PHE A 1 196 ? 1.199 -2.486 -14.708 1.00 64.94 196 PHE A N 1
ATOM 1449 C CA . PHE A 1 196 ? 0.449 -1.524 -15.512 1.00 64.94 196 PHE A CA 1
ATOM 1450 C C . PHE A 1 196 ? 1.162 -0.166 -15.634 1.00 64.94 196 PHE A C 1
ATOM 1452 O O . PHE A 1 196 ? 1.254 0.387 -16.727 1.00 64.94 196 PHE A O 1
ATOM 1459 N N . GLY A 1 197 ? 1.729 0.356 -14.544 1.00 60.28 197 GLY A N 1
ATOM 1460 C CA . GLY A 1 197 ? 2.482 1.612 -14.531 1.00 60.28 197 GLY A CA 1
ATOM 1461 C C . GLY A 1 197 ? 3.751 1.550 -15.384 1.00 60.28 197 GLY A C 1
ATOM 1462 O O . GLY A 1 197 ? 4.042 2.489 -16.126 1.00 60.28 197 GLY A O 1
ATOM 1463 N N . VAL A 1 198 ? 4.470 0.423 -15.353 1.00 61.97 198 VAL A N 1
ATOM 1464 C CA . VAL A 1 198 ? 5.623 0.191 -16.239 1.00 61.97 198 VAL A CA 1
ATOM 1465 C C . VAL A 1 198 ? 5.175 0.084 -17.700 1.00 61.97 198 VAL A C 1
ATOM 1467 O O . VAL A 1 198 ? 5.787 0.709 -18.567 1.00 61.97 198 VAL A O 1
ATOM 1470 N N . ALA A 1 199 ? 4.073 -0.619 -17.984 1.00 61.81 199 ALA A N 1
ATOM 1471 C CA . ALA A 1 199 ? 3.507 -0.705 -19.332 1.00 61.81 199 ALA A CA 1
ATOM 1472 C C . ALA A 1 199 ? 3.081 0.671 -19.883 1.00 61.81 199 ALA A C 1
ATOM 1474 O O . ALA A 1 199 ? 3.350 0.986 -21.046 1.00 61.81 199 ALA A O 1
ATOM 1475 N N . LEU A 1 200 ? 2.487 1.531 -19.047 1.00 60.03 200 LEU A N 1
ATOM 1476 C CA . LEU A 1 200 ? 2.163 2.914 -19.405 1.00 60.03 200 LEU A CA 1
ATOM 1477 C C . LEU A 1 200 ? 3.420 3.742 -19.679 1.00 60.03 200 LEU A C 1
ATOM 1479 O O . LEU A 1 200 ? 3.485 4.408 -20.709 1.00 60.03 200 LEU A O 1
ATOM 1483 N N . LYS A 1 201 ? 4.440 3.674 -18.811 1.00 58.47 201 LYS A N 1
ATOM 1484 C CA . LYS A 1 201 ? 5.718 4.386 -19.002 1.00 58.47 201 LYS A CA 1
ATOM 1485 C C . LYS A 1 201 ? 6.388 3.994 -20.325 1.00 58.47 201 LYS A C 1
ATOM 1487 O O . LYS A 1 201 ? 6.853 4.862 -21.060 1.00 58.47 201 LYS A O 1
ATOM 1492 N N . LEU A 1 202 ? 6.390 2.702 -20.661 1.00 58.50 202 LEU A N 1
ATOM 1493 C CA . LEU A 1 202 ? 6.907 2.189 -21.936 1.00 58.50 202 LEU A CA 1
ATOM 1494 C C . LEU A 1 202 ? 6.073 2.663 -23.137 1.00 58.50 202 LEU A C 1
ATOM 1496 O O . LEU A 1 202 ? 6.640 3.000 -24.178 1.00 58.50 202 LEU A O 1
ATOM 1500 N N . THR A 1 203 ? 4.752 2.764 -22.966 1.00 60.34 203 THR A N 1
ATOM 1501 C CA . THR A 1 203 ? 3.845 3.294 -23.994 1.00 60.34 203 THR A CA 1
ATOM 1502 C C . THR A 1 203 ? 4.082 4.778 -24.265 1.00 60.34 203 THR A C 1
ATOM 1504 O O . THR A 1 203 ? 4.207 5.170 -25.424 1.00 60.34 203 THR A O 1
ATOM 1507 N N . PHE A 1 204 ? 4.228 5.600 -23.221 1.00 55.34 204 PHE A N 1
ATOM 1508 C CA . PHE A 1 204 ? 4.546 7.027 -23.360 1.00 55.34 204 PHE A CA 1
ATOM 1509 C C . PHE A 1 204 ? 5.945 7.279 -23.944 1.00 55.34 204 PHE A C 1
ATOM 1511 O O . PHE A 1 204 ? 6.140 8.280 -24.627 1.00 55.34 204 PHE A O 1
ATOM 1518 N N . ASN A 1 205 ? 6.890 6.351 -23.760 1.00 58.75 205 ASN A N 1
ATOM 1519 C CA . ASN A 1 205 ? 8.217 6.380 -24.391 1.00 58.75 205 ASN A CA 1
ATOM 1520 C C . ASN A 1 205 ? 8.230 5.891 -25.859 1.00 58.75 205 ASN A C 1
ATOM 1522 O O . ASN A 1 205 ? 9.302 5.715 -26.437 1.00 58.75 205 ASN A O 1
ATOM 1526 N N . GLY A 1 206 ? 7.06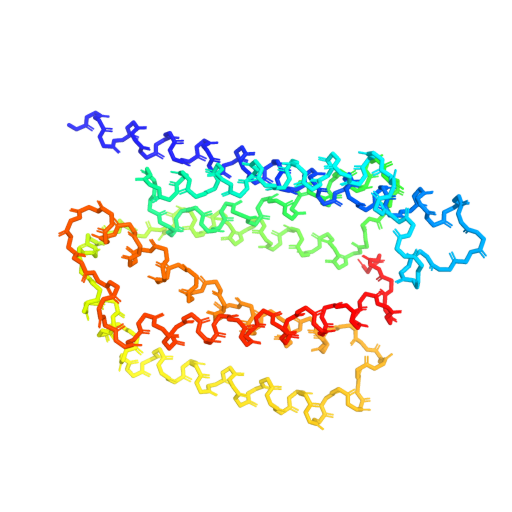5 5.678 -26.483 1.00 49.88 206 GLY A N 1
ATOM 1527 C CA . GLY A 1 206 ? 6.938 5.437 -27.926 1.00 49.88 206 GLY A CA 1
ATOM 1528 C C . GLY A 1 206 ? 6.881 3.968 -28.364 1.00 49.88 206 GLY A C 1
ATOM 1529 O O . GLY A 1 206 ? 6.721 3.707 -29.555 1.00 49.88 206 GLY A O 1
ATOM 1530 N N . LYS A 1 207 ? 6.952 2.994 -27.442 1.00 53.47 207 LYS A N 1
ATOM 1531 C CA . LYS A 1 207 ? 6.672 1.573 -27.733 1.00 53.47 207 LYS A CA 1
ATOM 1532 C C . LYS A 1 207 ? 5.227 1.260 -27.342 1.00 53.47 207 LYS A C 1
ATOM 1534 O O . LYS A 1 207 ? 4.939 1.042 -26.172 1.00 53.47 207 LYS A O 1
ATOM 1539 N N . ASN A 1 208 ? 4.311 1.278 -28.308 1.00 48.12 208 ASN A N 1
ATOM 1540 C CA . ASN A 1 208 ? 2.863 1.288 -28.074 1.00 48.12 208 ASN A CA 1
ATOM 1541 C C . ASN A 1 208 ? 2.303 -0.030 -27.474 1.00 48.12 208 ASN A C 1
ATOM 1543 O O . ASN A 1 208 ? 1.735 -0.852 -28.187 1.00 48.12 208 ASN A O 1
ATOM 1547 N N . GLN A 1 209 ? 2.435 -0.220 -26.158 1.00 49.00 209 GLN A N 1
ATOM 1548 C CA . GLN A 1 209 ? 2.049 -1.434 -25.414 1.00 49.00 209 GLN A CA 1
ATOM 1549 C C . GLN A 1 209 ? 0.569 -1.477 -24.981 1.00 49.00 209 GLN A C 1
ATOM 1551 O O . GLN A 1 209 ? 0.076 -2.485 -24.471 1.00 49.00 209 GLN A O 1
ATOM 1556 N N . LEU A 1 210 ? -0.187 -0.408 -25.255 1.00 51.59 210 LEU A N 1
ATOM 1557 C CA . LEU A 1 210 ? -1.645 -0.352 -25.072 1.00 51.59 210 LEU A CA 1
ATOM 1558 C C . LEU A 1 210 ? -2.431 -1.205 -26.087 1.00 51.59 210 LEU A C 1
ATOM 1560 O O . LEU A 1 210 ? -3.639 -1.357 -25.944 1.00 51.59 210 LEU A O 1
ATOM 1564 N N . THR A 1 211 ? -1.773 -1.780 -27.098 1.00 51.88 211 THR A N 1
ATOM 1565 C CA . THR A 1 211 ? -2.417 -2.683 -28.072 1.00 51.88 211 THR A CA 1
ATOM 1566 C C . THR A 1 211 ? -2.531 -4.131 -27.586 1.00 51.88 211 THR A C 1
ATOM 1568 O O . THR A 1 211 ? -3.309 -4.899 -28.151 1.00 51.88 211 THR A O 1
ATOM 1571 N N . HIS A 1 212 ? -1.816 -4.524 -26.526 1.00 57.59 212 HIS A N 1
ATOM 1572 C CA . HIS A 1 212 ? -1.861 -5.893 -26.015 1.00 57.59 212 HIS A CA 1
ATOM 1573 C C . HIS A 1 212 ? -3.056 -6.128 -25.078 1.00 57.59 212 HIS A C 1
ATOM 1575 O O . HIS A 1 212 ? -3.235 -5.444 -24.070 1.00 57.59 212 HIS A O 1
ATOM 1581 N N . ILE A 1 213 ? -3.833 -7.178 -25.372 1.00 61.53 213 ILE A N 1
ATOM 1582 C CA . ILE A 1 213 ? -4.970 -7.668 -24.564 1.00 61.53 213 ILE A CA 1
ATOM 1583 C C . ILE A 1 213 ? -4.586 -7.879 -23.087 1.00 61.53 213 ILE A C 1
ATOM 1585 O O . ILE A 1 213 ? -5.393 -7.626 -22.193 1.00 61.53 213 ILE A O 1
ATOM 1589 N N . SER A 1 214 ? -3.339 -8.271 -22.818 1.00 54.47 214 SER A N 1
ATOM 1590 C CA . SER A 1 214 ? -2.809 -8.478 -21.467 1.00 54.47 214 SER A CA 1
ATOM 1591 C C . SER A 1 214 ? -2.917 -7.233 -20.578 1.00 54.47 214 SER A C 1
ATOM 1593 O O . SER A 1 214 ? -3.248 -7.356 -19.401 1.00 54.47 214 SER A O 1
ATOM 1595 N N . THR A 1 215 ? -2.717 -6.031 -21.130 1.00 61.50 215 THR A N 1
ATOM 1596 C CA . THR A 1 215 ? -2.799 -4.759 -20.388 1.00 61.50 215 THR A CA 1
ATOM 1597 C C . THR A 1 215 ? -4.218 -4.504 -19.866 1.00 61.50 215 THR A C 1
ATOM 1599 O O . THR A 1 215 ? -4.398 -4.060 -18.731 1.00 61.50 215 THR A O 1
ATOM 1602 N N . TYR A 1 216 ? -5.236 -4.867 -20.651 1.00 66.56 216 TYR A N 1
ATOM 1603 C CA . TYR A 1 216 ? -6.643 -4.782 -20.249 1.00 66.56 216 TYR A CA 1
ATOM 1604 C C . TYR A 1 216 ? -7.024 -5.848 -19.216 1.00 66.56 216 TYR A C 1
ATOM 1606 O O . TYR A 1 216 ? -7.787 -5.555 -18.297 1.00 66.56 216 TYR A O 1
ATOM 1614 N N . ILE A 1 217 ? -6.467 -7.060 -19.319 1.00 66.94 217 ILE A N 1
ATOM 1615 C CA . ILE A 1 217 ? -6.675 -8.130 -18.329 1.00 66.94 217 ILE A CA 1
ATOM 1616 C C . ILE A 1 217 ? -6.091 -7.724 -16.971 1.00 66.94 217 ILE A C 1
ATOM 1618 O O . ILE A 1 217 ? -6.777 -7.847 -15.957 1.00 66.94 217 ILE A O 1
ATOM 1622 N N . PHE A 1 218 ? -4.870 -7.180 -16.935 1.00 64.12 218 PHE A N 1
ATOM 1623 C CA . PHE A 1 218 ? -4.289 -6.661 -15.694 1.00 64.12 218 PHE A CA 1
ATOM 1624 C C . PHE A 1 218 ? -5.113 -5.508 -15.120 1.00 64.12 218 PHE A C 1
ATOM 1626 O O . PHE A 1 218 ? -5.389 -5.507 -13.924 1.00 64.12 218 PHE A O 1
ATOM 1633 N N . GLY A 1 219 ? -5.571 -4.573 -15.959 1.00 65.00 219 GLY A N 1
ATOM 1634 C CA . GLY A 1 219 ? -6.463 -3.493 -15.528 1.00 65.00 219 GLY A CA 1
ATOM 1635 C C . GLY A 1 219 ? -7.767 -4.008 -14.909 1.00 65.00 219 GLY A C 1
ATOM 1636 O O . GLY A 1 219 ? -8.170 -3.548 -13.843 1.00 65.00 219 GLY A O 1
ATOM 1637 N N . LEU A 1 220 ? -8.397 -5.014 -15.523 1.00 72.75 220 LEU A N 1
ATOM 1638 C CA . LEU A 1 220 ? -9.607 -5.645 -14.991 1.00 72.75 220 LEU A CA 1
ATOM 1639 C C . LEU A 1 220 ? -9.346 -6.328 -13.639 1.00 72.75 220 LEU A C 1
ATOM 1641 O O . LEU A 1 220 ? -10.130 -6.158 -12.707 1.00 72.75 220 LEU A O 1
ATOM 1645 N N . ILE A 1 221 ? -8.241 -7.072 -13.517 1.00 70.38 221 ILE A N 1
ATOM 1646 C CA . ILE A 1 221 ? -7.842 -7.732 -12.265 1.00 70.38 221 ILE A CA 1
ATOM 1647 C C . ILE A 1 221 ? -7.599 -6.693 -11.168 1.00 70.38 221 ILE A C 1
ATOM 1649 O O . ILE A 1 221 ? -8.095 -6.869 -10.059 1.00 70.38 221 ILE A O 1
ATOM 1653 N N . VAL A 1 222 ? -6.914 -5.587 -11.476 1.00 67.56 222 VAL A N 1
ATOM 1654 C CA . VAL A 1 222 ? -6.706 -4.469 -10.540 1.00 67.56 222 VAL A CA 1
ATOM 1655 C C . VAL A 1 222 ? -8.041 -3.920 -10.052 1.00 67.56 222 VAL A C 1
ATOM 1657 O O . VAL A 1 222 ? -8.244 -3.810 -8.847 1.00 67.56 222 VAL A O 1
ATOM 1660 N N . VAL A 1 223 ? -8.972 -3.619 -10.961 1.00 72.25 223 VAL A N 1
ATOM 1661 C CA . VAL A 1 223 ? -10.293 -3.087 -10.594 1.00 72.25 223 VAL A CA 1
ATOM 1662 C C . VAL A 1 223 ? -11.049 -4.068 -9.697 1.00 72.25 223 VAL A C 1
ATOM 1664 O O . VAL A 1 223 ? -11.565 -3.668 -8.655 1.00 72.25 223 VAL A O 1
ATOM 1667 N N . LEU A 1 224 ? -11.073 -5.358 -10.043 1.00 75.94 224 LEU A N 1
ATOM 1668 C CA . LEU A 1 224 ? -11.715 -6.387 -9.222 1.00 75.94 224 LEU A CA 1
ATOM 1669 C C . LEU A 1 224 ? -11.062 -6.507 -7.838 1.00 75.94 224 LEU A C 1
ATOM 1671 O O . LEU A 1 224 ? -11.770 -6.542 -6.831 1.00 75.94 224 LEU A O 1
ATOM 1675 N N . CYS A 1 225 ? -9.728 -6.519 -7.772 1.00 72.69 225 CYS A N 1
ATOM 1676 C CA . CYS A 1 225 ? -8.983 -6.534 -6.517 1.00 72.69 225 CYS A CA 1
ATOM 1677 C C . CYS A 1 225 ? -9.311 -5.311 -5.657 1.00 72.69 225 CYS A C 1
ATOM 1679 O O . CYS A 1 225 ? -9.610 -5.483 -4.480 1.00 72.69 225 CYS A O 1
ATOM 1681 N N . ILE A 1 226 ? -9.322 -4.103 -6.231 1.00 71.81 226 ILE A N 1
ATOM 1682 C CA . ILE A 1 226 ? -9.648 -2.860 -5.518 1.00 71.81 226 ILE A CA 1
ATOM 1683 C C . ILE A 1 226 ? -11.076 -2.907 -4.968 1.00 71.81 226 ILE A C 1
ATOM 1685 O O . ILE A 1 226 ? -11.283 -2.580 -3.803 1.00 71.81 226 ILE A O 1
ATOM 1689 N N . LEU A 1 227 ? -12.058 -3.349 -5.759 1.00 73.75 227 LEU A N 1
ATOM 1690 C CA . LEU A 1 227 ? -13.452 -3.447 -5.309 1.00 73.75 227 LEU A CA 1
ATOM 1691 C C . LEU A 1 227 ? -13.606 -4.417 -4.131 1.00 73.75 227 LEU A C 1
ATOM 1693 O O . LEU A 1 227 ? -14.264 -4.096 -3.139 1.00 73.75 227 LEU A O 1
ATOM 1697 N N . VAL A 1 228 ? -12.971 -5.589 -4.218 1.00 72.62 228 VAL A N 1
ATOM 1698 C CA . VAL A 1 228 ? -12.953 -6.583 -3.136 1.00 72.62 228 VAL A CA 1
ATOM 1699 C C . VAL A 1 228 ? -12.266 -6.005 -1.899 1.00 72.62 228 VAL A C 1
ATOM 1701 O O . VAL A 1 228 ? -12.815 -6.068 -0.799 1.00 72.62 228 VAL A O 1
ATOM 1704 N N . GLN A 1 229 ? -11.094 -5.398 -2.076 1.00 68.19 229 GLN A N 1
ATOM 1705 C CA . GLN A 1 229 ? -10.301 -4.820 -0.999 1.00 68.19 229 GLN A CA 1
ATOM 1706 C C . GLN A 1 229 ? -11.069 -3.712 -0.275 1.00 68.19 229 GLN A C 1
ATOM 1708 O O . GLN A 1 229 ? -11.171 -3.742 0.948 1.00 68.19 229 GLN A O 1
ATOM 1713 N N . MET A 1 230 ? -11.683 -2.794 -1.022 1.00 65.88 230 MET A N 1
ATOM 1714 C CA . MET A 1 230 ? -12.472 -1.688 -0.485 1.00 65.88 230 MET A CA 1
ATOM 1715 C C . MET A 1 230 ? -13.703 -2.187 0.280 1.00 65.88 230 MET A C 1
ATOM 1717 O O . MET A 1 230 ? -13.988 -1.690 1.366 1.00 65.88 230 MET A O 1
ATOM 1721 N N . ASN A 1 231 ? -14.397 -3.217 -0.218 1.00 73.56 231 ASN A N 1
ATOM 1722 C CA . ASN A 1 231 ? -15.551 -3.797 0.475 1.00 73.56 231 ASN A CA 1
ATOM 1723 C C . ASN A 1 231 ? -15.163 -4.415 1.832 1.00 73.56 231 ASN A C 1
ATOM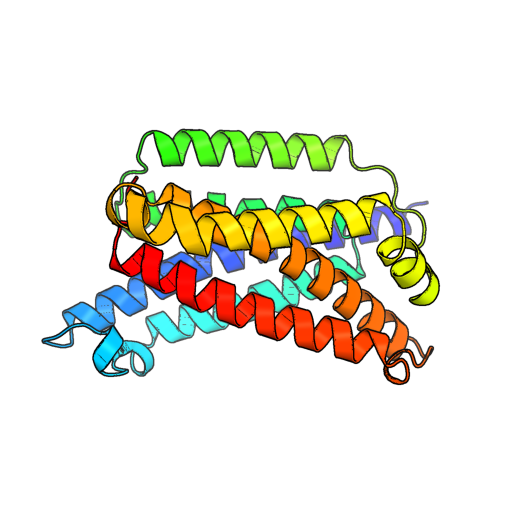 1725 O O . ASN A 1 231 ? -15.763 -4.096 2.861 1.00 73.56 231 ASN A O 1
ATOM 1729 N N . TYR A 1 232 ? -14.132 -5.265 1.854 1.00 69.06 232 TYR A N 1
ATOM 1730 C CA . TYR A 1 232 ? -13.710 -5.945 3.082 1.00 69.06 232 TYR A CA 1
ATOM 1731 C C . TYR A 1 232 ? -12.994 -5.021 4.064 1.00 69.06 232 TYR A C 1
ATOM 1733 O O . TYR A 1 232 ? -13.167 -5.177 5.271 1.00 69.06 232 TYR A O 1
ATOM 1741 N N . PHE A 1 233 ? -12.225 -4.049 3.571 1.00 67.31 233 PHE A N 1
ATOM 1742 C CA . PHE A 1 233 ? -11.595 -3.036 4.410 1.00 67.31 233 PHE A CA 1
ATOM 1743 C C . PHE A 1 233 ? -12.647 -2.173 5.113 1.00 67.31 233 PHE A C 1
ATOM 1745 O O . PHE A 1 233 ? -12.587 -2.013 6.330 1.00 67.31 233 PHE A O 1
ATOM 1752 N N . ASN A 1 234 ? -13.671 -1.721 4.383 1.00 63.84 234 ASN A N 1
ATOM 1753 C CA . ASN A 1 234 ? -14.774 -0.960 4.969 1.00 63.84 234 ASN A CA 1
ATOM 1754 C C . ASN A 1 234 ? -15.549 -1.786 6.007 1.00 63.84 234 ASN A C 1
ATOM 1756 O O . ASN A 1 234 ? -15.856 -1.279 7.080 1.00 63.84 234 ASN A O 1
ATOM 1760 N N . ARG A 1 235 ? -15.796 -3.079 5.747 1.00 63.47 235 ARG A N 1
ATOM 1761 C CA . ARG A 1 235 ? -16.406 -3.984 6.741 1.00 63.47 235 ARG A CA 1
ATOM 1762 C C . ARG A 1 235 ? -15.543 -4.189 7.984 1.00 63.47 235 ARG A C 1
ATOM 1764 O O . ARG A 1 235 ? -16.085 -4.314 9.076 1.00 63.47 235 ARG A O 1
ATOM 1771 N N . ALA A 1 236 ? -14.222 -4.256 7.836 1.00 62.47 236 ALA A N 1
ATOM 1772 C CA . ALA A 1 236 ? -13.321 -4.391 8.975 1.00 62.47 236 ALA A CA 1
ATOM 1773 C C . ALA A 1 236 ? -13.352 -3.139 9.864 1.00 62.47 236 ALA A C 1
ATOM 1775 O O . ALA A 1 236 ? -13.388 -3.277 11.082 1.00 62.47 236 ALA A O 1
ATOM 1776 N N . LEU A 1 237 ? -13.385 -1.949 9.258 1.00 55.81 237 LEU A N 1
ATOM 1777 C CA . LEU A 1 237 ? -13.470 -0.671 9.969 1.00 55.81 237 LEU A CA 1
ATOM 1778 C C . LEU A 1 237 ? -14.813 -0.460 10.681 1.00 55.81 237 LEU A C 1
ATOM 1780 O O . LEU A 1 237 ? -14.837 0.126 11.754 1.00 55.81 237 LEU A O 1
ATOM 1784 N N . ASP A 1 238 ? -15.915 -0.939 10.100 1.00 60.22 238 ASP A N 1
ATOM 1785 C CA . ASP A 1 238 ? -17.252 -0.859 10.707 1.00 60.22 238 ASP A CA 1
ATOM 1786 C C . ASP A 1 238 ? -17.405 -1.812 11.909 1.00 60.22 238 ASP A C 1
ATOM 1788 O O . ASP A 1 238 ? -18.075 -1.515 12.895 1.00 60.22 238 ASP A O 1
ATOM 1792 N N . GLN A 1 239 ? -16.748 -2.975 11.848 1.00 60.31 239 GLN A N 1
ATOM 1793 C CA . GLN A 1 239 ? -16.887 -4.038 12.848 1.00 60.31 239 GLN A CA 1
ATOM 1794 C C . GLN A 1 239 ? -15.851 -3.951 13.985 1.00 60.31 239 GLN A C 1
ATOM 1796 O O . GLN A 1 239 ? -16.089 -4.514 15.056 1.00 60.31 239 GLN A O 1
ATOM 1801 N N . PHE A 1 240 ? -14.700 -3.307 13.765 1.00 62.69 240 PHE A N 1
ATOM 1802 C CA . PHE A 1 240 ? -13.582 -3.304 14.707 1.00 62.69 240 PHE A CA 1
ATOM 1803 C C . PHE A 1 240 ? -12.985 -1.909 14.890 1.00 62.69 240 PHE A C 1
ATOM 1805 O O . PHE A 1 240 ? -12.621 -1.242 13.924 1.00 62.69 240 PHE A O 1
ATOM 1812 N N . ASP A 1 241 ? -12.802 -1.517 16.153 1.00 53.34 241 ASP A N 1
ATOM 1813 C CA . ASP A 1 241 ? -12.070 -0.306 16.510 1.00 53.34 241 ASP A CA 1
ATOM 1814 C C . ASP A 1 241 ? -10.646 -0.341 15.935 1.00 53.34 241 ASP A C 1
ATOM 1816 O O . ASP A 1 241 ? -9.914 -1.321 16.092 1.00 53.34 241 ASP A O 1
ATOM 1820 N N . THR A 1 242 ? -10.209 0.764 15.323 1.00 51.31 242 THR A N 1
ATOM 1821 C CA . THR A 1 242 ? -8.855 0.901 14.747 1.00 51.31 242 THR A CA 1
ATOM 1822 C C . THR A 1 242 ? -7.733 0.909 15.795 1.00 51.31 242 THR A C 1
ATOM 1824 O O . THR A 1 242 ? -6.562 1.019 15.444 1.00 51.31 242 THR A O 1
ATOM 1827 N N . ASN A 1 243 ? -8.085 0.817 17.080 1.00 45.22 243 ASN A N 1
ATOM 1828 C CA . ASN A 1 243 ? -7.215 1.009 18.240 1.00 45.22 243 ASN A CA 1
ATOM 1829 C C . ASN A 1 243 ? -6.764 -0.321 18.886 1.00 45.22 243 ASN A C 1
ATOM 1831 O O . ASN A 1 243 ? -6.759 -0.459 20.110 1.00 45.22 243 ASN A O 1
ATOM 1835 N N . VAL A 1 244 ? -6.399 -1.308 18.060 1.00 42.28 244 VAL A N 1
ATOM 1836 C CA . VAL A 1 244 ? -5.778 -2.580 18.498 1.00 42.28 244 VAL A CA 1
ATOM 1837 C C . VAL A 1 244 ? -4.312 -2.429 18.915 1.00 42.28 244 VAL A C 1
ATOM 1839 O O . VAL A 1 244 ? -3.556 -1.648 18.292 1.00 42.28 244 VAL A O 1
#

Secondary structure (DSSP, 8-state):
--HHHHHHHHHHHHHHHHHHHHHHHHHHHHHHHHHHHHHTTS-TTSS-GGGG-HHHHHHHHHHHHHHHHHHHHHHHS-HHHHHHHHHHHHHHHHHHHHHHS-----HHHHHHHHHHHHHHHHHHHH-PPPP----HHHHHHHHTSHHHHHHHHHHHHHHHHIIIIIHHHHTTT-THHHHHHHHHHHHHHHHHHHHHHHHHHHHHTT--GGG-HHHHHHHHHHHHHHHHHHHHHHHHHHHS-S--

Organism: NCBI:txid76774

Foldseek 3Di:
DPPLVVLQVLLLVLLLVLLLLQLVLVLLLVVLLVVQCVVDPDRCVPPVSSVVRVSNVVSVVSNVVSVVSLLVSVVRHPVLLSVLSNLVSNVSNVVCCCVVVVFDADPVSVVVSVVSVVVNVVSNVPPPDDDCPLDLVVVVVVCVDPVNVVLVVVLVVVLVCLVVPVCVPCVLPDLVSLVVNLVSLVVLLVSLVVSLSVLVVSCVVPPNSVPDPVSVVSVVSNVVSVVSNVVSVVVSVVRDDPRD